Protein AF-A0AAN7YQ59-F1 (afdb_monomer)

Radius of gyration: 21.91 Å; Cα contacts (8 Å, |Δi|>4): 220; chains: 1; bounding box: 68×70×51 Å

Nearest PDB structures (foldseek):
  1okc-assembly1_A  TM=5.812E-01  e=3.511E-03  Bos taurus
  9g9v-assembly1_B  TM=1.800E-01  e=5.322E+00  Homo sapiens

Secondary structure (DSSP, 8-state):
----------SSSHHHHHHHHHHHIIIIIHHHHHHHHHHHSTT-SSHHHHHHHHHHHHHHHHHHHHHHHHHHHHHHHHHHHHHHHHHHHHHHHTTSSS-TTSHHHHHHHHHHHHHHHHHHHHHHHHHHHS-TTS-HHHHHHHHHHTT--S----HHHHTSHHHHHHHHHHHTTTHHHHHHHHHHHHHHHHHHHHHHHHHHHHTT-S----HHHHHHHHHHHHHHHHHHHHHHHHHHHHHHHHHHHHHHHHHHHT---PPPPPHHHHHHHHHHHH-GGGGGTTHHHHHHHHHHHHT-

Mean predicted aligned error: 11.1 Å

Organism: NCBI:txid79012

InterPro domains:
  IPR023395 Mitochondrial carrier protein domain superfamily [SSF103506] (44-288)

Foldseek 3Di:
DDDPPPPDPPPDPVVVVVVVVLVVCLPPQLLLVLLLLQLLAPCDQAPVVSVVVVVVCCVPPPPCLSRVLVVLLVVLVVVLVVVLVVVLVVCCVVVVDVDCPDPVNVVVSVVSSLVSVQLSVLLSSLSSQADPVDDSVNLVCQLQPLPDPDDDDDPVVCPDPVSVVSSCCRSCQCVVLVSVLVVVLVVVLVVLVVVLCVVLVVVVPPDDPDPVVVVVSVLVSLLVSLLVSLVVCLLSSSLSSHLSNLSNVCSVVVHRRDGDDRSVVSSVVCCVPPNPVSSCNSSVSSSVSSSVVSVD

Structure (mmCIF, N/CA/C/O backbone):
data_AF-A0AAN7YQ59-F1
#
_entry.id   AF-A0AAN7YQ59-F1
#
loop_
_atom_site.group_PDB
_atom_site.id
_atom_site.type_symbol
_atom_site.label_atom_id
_atom_site.label_alt_id
_atom_site.label_comp_id
_atom_site.label_asym_id
_atom_site.label_entity_id
_atom_site.label_seq_id
_atom_site.pdbx_PDB_ins_code
_atom_site.Cartn_x
_atom_site.Cartn_y
_atom_site.Cartn_z
_atom_site.occupancy
_atom_site.B_iso_or_equiv
_atom_site.auth_seq_id
_atom_site.auth_comp_id
_atom_site.auth_asym_id
_atom_site.auth_atom_id
_atom_site.pdbx_PDB_model_num
ATOM 1 N N . MET A 1 1 ? 45.558 -8.118 -16.505 1.00 37.59 1 MET A N 1
ATOM 2 C CA . MET A 1 1 ? 44.294 -8.471 -15.823 1.00 37.59 1 MET A CA 1
ATOM 3 C C . MET A 1 1 ? 44.323 -7.762 -14.483 1.00 37.59 1 MET A C 1
ATOM 5 O O . MET A 1 1 ? 44.739 -8.359 -13.505 1.00 37.59 1 MET A O 1
ATOM 9 N N . ASP A 1 2 ? 43.915 -6.496 -14.447 1.00 29.02 2 ASP A N 1
ATOM 10 C CA . ASP A 1 2 ? 43.874 -5.730 -13.202 1.00 29.02 2 ASP A CA 1
ATOM 11 C C . ASP A 1 2 ? 42.425 -5.383 -12.887 1.00 29.02 2 ASP A C 1
ATOM 13 O O . ASP A 1 2 ? 41.747 -4.655 -13.614 1.00 29.02 2 ASP A O 1
ATOM 17 N N . LYS A 1 3 ? 41.922 -5.992 -11.810 1.00 36.88 3 LYS A N 1
ATOM 18 C CA . LYS A 1 3 ? 40.623 -5.676 -11.222 1.00 36.88 3 LYS A CA 1
ATOM 19 C C . LYS A 1 3 ? 40.737 -4.326 -10.523 1.00 36.88 3 LYS A C 1
ATOM 21 O O . LYS A 1 3 ? 41.093 -4.259 -9.352 1.00 36.88 3 LYS A O 1
ATOM 26 N N . ILE A 1 4 ? 40.363 -3.261 -11.220 1.00 30.16 4 ILE A N 1
ATOM 27 C CA . ILE A 1 4 ? 39.987 -2.005 -10.572 1.00 30.16 4 ILE A CA 1
ATOM 28 C C . ILE A 1 4 ? 38.592 -2.230 -9.980 1.00 30.16 4 ILE A C 1
ATOM 30 O O . ILE A 1 4 ? 37.575 -2.075 -10.653 1.00 30.16 4 ILE A O 1
ATOM 34 N N . ILE A 1 5 ? 38.541 -2.670 -8.724 1.00 32.97 5 ILE A N 1
ATOM 35 C CA . ILE A 1 5 ? 37.348 -2.521 -7.890 1.00 32.97 5 ILE A CA 1
ATOM 36 C C . ILE A 1 5 ? 37.389 -1.065 -7.420 1.00 32.97 5 ILE A C 1
ATOM 38 O O . ILE A 1 5 ? 38.276 -0.730 -6.638 1.00 32.97 5 ILE A O 1
ATOM 42 N N . PRO A 1 6 ? 36.503 -0.166 -7.884 1.00 34.53 6 PRO A N 1
ATOM 43 C CA . PRO A 1 6 ? 36.488 1.182 -7.350 1.00 34.53 6 PRO A CA 1
ATOM 44 C C . PRO A 1 6 ? 35.995 1.114 -5.901 1.00 34.53 6 PRO A C 1
ATOM 46 O O . PRO A 1 6 ? 34.823 0.830 -5.640 1.00 34.53 6 PRO A O 1
ATOM 49 N N . SER A 1 7 ? 36.901 1.365 -4.957 1.00 38.72 7 SER A N 1
ATOM 50 C CA . SER A 1 7 ? 36.579 1.666 -3.566 1.00 38.72 7 SER A CA 1
ATOM 51 C C . SER A 1 7 ? 35.832 2.999 -3.527 1.00 38.72 7 SER A C 1
ATOM 53 O O . SER A 1 7 ? 36.428 4.073 -3.505 1.00 38.72 7 SER A O 1
ATOM 55 N N . PHE A 1 8 ? 34.503 2.937 -3.597 1.00 35.84 8 PHE A N 1
ATOM 56 C CA . PHE A 1 8 ? 33.648 4.103 -3.416 1.00 35.84 8 PHE A CA 1
ATOM 57 C C . PHE A 1 8 ? 33.478 4.388 -1.920 1.00 35.84 8 PHE A C 1
ATOM 59 O O . PHE A 1 8 ? 32.705 3.717 -1.231 1.00 35.84 8 PHE A O 1
ATOM 66 N N . ASP A 1 9 ? 34.157 5.428 -1.439 1.00 35.25 9 ASP A N 1
ATOM 67 C CA . ASP A 1 9 ? 33.932 6.045 -0.132 1.00 35.25 9 ASP A CA 1
ATOM 68 C C . ASP A 1 9 ? 32.538 6.694 -0.068 1.00 35.25 9 ASP A C 1
ATOM 70 O O . ASP A 1 9 ? 32.339 7.885 -0.297 1.00 35.25 9 ASP A O 1
ATOM 74 N N . PHE A 1 10 ? 31.526 5.884 0.243 1.00 34.75 10 PHE A N 1
ATOM 75 C CA . PHE A 1 10 ? 30.154 6.328 0.530 1.00 34.75 10 PHE A CA 1
ATOM 76 C C . PHE A 1 10 ? 29.865 6.444 2.041 1.00 34.75 10 PHE A C 1
ATOM 78 O O . PHE A 1 10 ? 28.765 6.836 2.439 1.00 34.75 10 PHE A O 1
ATOM 85 N N . TYR A 1 11 ? 30.822 6.071 2.897 1.00 35.62 11 TYR A N 1
ATOM 86 C CA . TYR A 1 11 ? 30.499 5.482 4.199 1.00 35.62 11 TYR A CA 1
ATOM 87 C C . TYR A 1 11 ? 30.421 6.433 5.405 1.00 35.62 11 TYR A C 1
ATOM 89 O O . TYR A 1 11 ? 29.757 6.077 6.380 1.00 35.62 11 TYR A O 1
ATOM 97 N N . SER A 1 12 ? 31.029 7.626 5.389 1.00 36.22 12 SER A N 1
ATOM 98 C CA . SER A 1 12 ? 31.184 8.410 6.633 1.00 36.22 12 SER A CA 1
ATOM 99 C C . SER A 1 12 ? 30.195 9.576 6.802 1.00 36.22 12 SER A C 1
ATOM 101 O O . SER A 1 12 ? 29.610 9.723 7.873 1.00 36.22 12 SER A O 1
ATOM 103 N N . LEU A 1 13 ? 29.910 10.365 5.757 1.00 31.03 13 LEU A N 1
ATOM 104 C CA . LEU A 1 13 ? 29.107 11.600 5.884 1.00 31.03 13 LEU A CA 1
ATOM 105 C C . LEU A 1 13 ? 27.602 11.442 5.585 1.00 31.03 13 LEU A C 1
ATOM 107 O O . LEU A 1 13 ? 26.782 12.171 6.143 1.00 31.03 13 LEU A O 1
ATOM 111 N N . LYS A 1 14 ? 27.191 10.448 4.783 1.00 43.94 14 LYS A N 1
ATOM 112 C CA . LYS A 1 14 ? 25.760 10.151 4.541 1.00 43.94 14 LYS A CA 1
ATOM 113 C C . LYS A 1 14 ? 25.107 9.350 5.669 1.00 43.94 14 LYS A C 1
ATOM 115 O O . LYS A 1 14 ? 23.893 9.431 5.840 1.00 43.94 14 LYS A O 1
ATOM 120 N N . LYS A 1 15 ? 25.898 8.634 6.473 1.00 46.62 15 LYS A N 1
ATOM 121 C CA . LYS A 1 15 ? 25.415 7.714 7.513 1.00 46.62 15 LYS A CA 1
ATOM 122 C C . LYS A 1 15 ? 24.652 8.437 8.630 1.00 46.62 15 LYS A C 1
ATOM 124 O O . LYS A 1 15 ? 23.592 7.970 9.018 1.00 46.62 15 LYS A O 1
ATOM 129 N N . ASN A 1 16 ? 25.102 9.616 9.073 1.00 46.62 16 ASN A N 1
ATOM 130 C CA . ASN A 1 16 ? 24.454 10.347 10.176 1.00 46.62 16 ASN A CA 1
ATOM 131 C C . ASN A 1 16 ? 23.137 11.038 9.787 1.00 46.62 16 ASN A C 1
ATOM 133 O O . ASN A 1 16 ? 22.187 11.018 10.568 1.00 46.62 16 ASN A O 1
ATOM 137 N N . LYS A 1 17 ? 23.038 11.623 8.584 1.00 51.91 17 LYS A N 1
ATOM 138 C CA . LYS A 1 17 ? 21.780 12.222 8.098 1.00 51.91 17 LYS A CA 1
ATOM 139 C C . LYS A 1 17 ? 20.768 11.143 7.708 1.00 51.91 17 LYS A C 1
ATOM 141 O O . LYS A 1 17 ? 19.591 11.281 8.025 1.00 51.91 17 LYS A O 1
ATOM 146 N N . PHE A 1 18 ? 21.242 10.052 7.099 1.00 52.56 18 PHE A N 1
ATOM 147 C CA . PHE A 1 18 ? 20.429 8.877 6.799 1.00 52.56 18 PHE A CA 1
ATOM 148 C C . PHE A 1 18 ? 19.892 8.244 8.083 1.00 52.56 18 PHE A C 1
ATOM 150 O O . PHE A 1 18 ? 18.686 8.146 8.218 1.00 52.56 18 PHE A O 1
ATOM 157 N N . MET A 1 19 ? 20.741 7.936 9.071 1.00 52.72 19 MET A N 1
ATOM 158 C CA . MET A 1 19 ? 20.302 7.338 10.340 1.00 52.72 19 MET A CA 1
ATOM 159 C C . MET A 1 19 ? 19.352 8.240 11.138 1.00 52.72 19 MET A C 1
ATOM 161 O O . MET A 1 19 ? 18.419 7.726 11.747 1.00 52.72 19 MET A O 1
ATOM 165 N N . LYS A 1 20 ? 19.529 9.571 11.106 1.00 53.19 20 LYS A N 1
ATOM 166 C CA . LYS A 1 20 ? 18.595 10.521 11.742 1.00 53.19 20 LYS A CA 1
ATOM 167 C C . LYS A 1 20 ? 17.252 10.637 11.007 1.00 53.19 20 LYS A C 1
ATOM 169 O O . LYS A 1 20 ? 16.219 10.731 11.660 1.00 53.19 20 LYS A O 1
ATOM 174 N N . MET A 1 21 ? 17.234 10.616 9.670 1.00 54.00 21 MET A N 1
ATOM 175 C CA . MET A 1 21 ? 15.974 10.564 8.909 1.00 54.00 21 MET A CA 1
ATOM 176 C C . MET A 1 21 ? 15.276 9.208 9.049 1.00 54.00 21 MET A C 1
ATOM 178 O O . MET A 1 21 ? 14.053 9.160 9.161 1.00 54.00 21 MET A O 1
ATOM 182 N N . PHE A 1 22 ? 16.055 8.130 9.091 1.00 55.50 22 PHE A N 1
ATOM 183 C CA . PHE A 1 22 ? 15.600 6.758 9.289 1.00 55.50 22 PHE A CA 1
ATOM 184 C C . PHE A 1 22 ? 14.953 6.599 10.668 1.00 55.50 22 PHE A C 1
ATOM 186 O O . PHE A 1 22 ? 13.828 6.120 10.763 1.00 55.50 22 PHE A O 1
ATOM 193 N N . SER A 1 23 ? 15.589 7.095 11.735 1.00 58.50 23 SER A N 1
ATOM 194 C CA . SER A 1 23 ? 15.000 7.067 13.076 1.00 58.50 23 SER A CA 1
ATOM 195 C C . SER A 1 23 ? 13.739 7.933 13.166 1.00 58.50 23 SER A C 1
ATOM 197 O O . SER A 1 23 ? 12.704 7.452 13.618 1.00 58.50 23 SER A O 1
ATOM 199 N N . TYR A 1 24 ? 13.755 9.170 12.662 1.00 60.78 24 TYR A N 1
ATOM 200 C CA . TYR A 1 24 ? 12.586 10.056 12.732 1.00 60.78 24 TYR A CA 1
ATOM 201 C C . TYR A 1 24 ? 11.361 9.493 11.981 1.00 60.78 24 TYR A C 1
ATOM 203 O O . TYR A 1 24 ? 10.250 9.493 12.514 1.00 60.78 24 TYR A O 1
ATOM 211 N N . ARG A 1 25 ? 11.552 8.945 10.772 1.00 63.31 25 ARG A N 1
ATOM 212 C CA . ARG A 1 25 ? 10.473 8.333 9.971 1.00 63.31 25 ARG A CA 1
ATOM 213 C C . ARG A 1 25 ? 9.918 7.051 10.600 1.00 63.31 25 ARG A C 1
ATOM 215 O O . ARG A 1 25 ? 8.700 6.858 10.614 1.00 63.31 25 ARG A O 1
ATOM 222 N N . ILE A 1 26 ? 10.781 6.215 11.178 1.00 62.22 26 ILE A N 1
ATOM 223 C CA . ILE A 1 26 ? 10.384 4.953 11.826 1.00 62.22 26 ILE A CA 1
ATOM 224 C C . ILE A 1 26 ? 9.682 5.175 13.169 1.00 62.22 26 ILE A C 1
ATOM 226 O O . ILE A 1 26 ? 8.795 4.395 13.520 1.00 62.22 26 ILE A O 1
ATOM 230 N N . TYR A 1 27 ? 10.040 6.216 13.921 1.00 63.03 27 TYR A N 1
ATOM 231 C CA . TYR A 1 27 ? 9.447 6.438 15.242 1.00 63.03 27 TYR A CA 1
ATOM 232 C C . TYR A 1 27 ? 8.178 7.292 15.209 1.00 63.03 27 TYR A C 1
ATOM 234 O O . TYR A 1 27 ? 7.276 7.029 15.999 1.00 63.03 27 TYR A O 1
ATOM 242 N N . LEU A 1 28 ? 8.058 8.265 14.294 1.00 68.38 28 LEU A N 1
ATOM 243 C CA . LEU A 1 28 ? 6.889 9.155 14.264 1.00 68.38 28 LEU A CA 1
ATOM 244 C C . LEU A 1 28 ? 5.828 8.769 13.235 1.00 68.38 28 LEU A C 1
ATOM 246 O O . LEU A 1 28 ? 4.654 8.807 13.567 1.00 68.38 28 LEU A O 1
ATOM 250 N N . LEU A 1 29 ? 6.194 8.392 12.007 1.00 74.50 29 LEU A N 1
ATOM 251 C CA . LEU A 1 29 ? 5.224 8.188 10.910 1.00 74.50 29 LEU A CA 1
ATOM 252 C C . LEU A 1 29 ? 4.752 6.747 10.770 1.00 74.50 29 LEU A C 1
ATOM 254 O O . LEU A 1 29 ? 3.589 6.468 10.486 1.00 74.50 29 LEU A O 1
ATOM 258 N N . SER A 1 30 ? 5.686 5.832 10.964 1.00 74.44 30 SER A N 1
ATOM 259 C CA . SER A 1 30 ? 5.500 4.386 10.901 1.00 74.44 30 SER A CA 1
ATOM 260 C C . SER A 1 30 ? 4.316 3.872 11.740 1.00 74.44 30 SER A C 1
ATOM 262 O O . SER A 1 30 ? 3.500 3.127 11.193 1.00 74.44 30 SER A O 1
ATOM 264 N N . PRO A 1 31 ? 4.131 4.332 12.993 1.00 76.88 31 PRO A N 1
ATOM 265 C CA . PRO A 1 31 ? 2.904 4.127 13.752 1.00 76.88 31 PRO A CA 1
ATOM 266 C C . PRO A 1 31 ? 1.610 4.414 12.994 1.00 76.88 31 PRO A C 1
ATOM 268 O O . PRO A 1 31 ? 0.739 3.556 12.866 1.00 76.88 31 PRO A O 1
ATOM 271 N N . PHE A 1 32 ? 1.488 5.629 12.463 1.00 81.12 32 PHE A N 1
ATOM 272 C CA . PHE A 1 32 ? 0.271 6.094 11.807 1.00 81.12 32 PHE A CA 1
ATOM 273 C C . PHE A 1 32 ? 0.040 5.390 10.478 1.00 81.12 32 PHE A C 1
ATOM 275 O O . PHE A 1 32 ? -1.104 5.109 10.129 1.00 81.12 32 PHE A O 1
ATOM 282 N N . ARG A 1 33 ? 1.114 5.016 9.775 1.00 85.06 33 ARG A N 1
ATOM 283 C CA . ARG A 1 33 ? 1.014 4.170 8.588 1.00 85.06 33 ARG A CA 1
ATOM 284 C C . ARG A 1 33 ? 0.397 2.816 8.918 1.00 85.06 33 ARG A C 1
ATOM 286 O O . ARG A 1 33 ? -0.512 2.374 8.220 1.00 85.06 33 ARG A O 1
ATOM 293 N N . ASN A 1 34 ? 0.879 2.165 9.973 1.00 85.88 34 ASN A N 1
ATOM 294 C CA . ASN A 1 34 ? 0.402 0.841 10.358 1.00 85.88 34 ASN A CA 1
ATOM 295 C C . ASN A 1 34 ? -1.045 0.903 10.847 1.00 85.88 34 ASN A C 1
ATOM 297 O O . ASN A 1 34 ? -1.855 0.075 10.441 1.00 85.88 34 ASN A O 1
ATOM 301 N N . ILE A 1 35 ? -1.401 1.942 11.609 1.00 86.81 35 ILE A N 1
ATOM 302 C CA . ILE A 1 35 ? -2.791 2.224 11.991 1.00 86.81 35 ILE A CA 1
ATOM 303 C C . ILE A 1 35 ? -3.664 2.437 10.753 1.00 86.81 35 ILE A C 1
ATOM 305 O O . ILE A 1 35 ? -4.756 1.875 10.682 1.00 86.81 35 ILE A O 1
ATOM 309 N N . SER A 1 36 ? -3.193 3.204 9.766 1.00 87.50 36 SER A N 1
ATOM 310 C CA . SER A 1 36 ? -3.940 3.405 8.526 1.00 87.50 36 SER A CA 1
ATOM 311 C C . SER A 1 36 ? -4.165 2.079 7.799 1.00 87.50 36 SER A C 1
ATOM 313 O O . SER A 1 36 ? -5.312 1.723 7.527 1.00 87.50 36 SER A O 1
ATOM 315 N N . ILE A 1 37 ? -3.114 1.291 7.563 1.00 87.38 37 ILE A N 1
ATOM 316 C CA . ILE A 1 37 ? -3.226 -0.020 6.907 1.00 87.38 37 ILE A CA 1
ATOM 317 C C . ILE A 1 37 ? -4.218 -0.922 7.655 1.00 87.38 37 ILE A C 1
ATOM 319 O O . ILE A 1 37 ? -5.123 -1.489 7.042 1.00 87.38 37 ILE A O 1
ATOM 323 N N . TYR A 1 38 ? -4.091 -1.007 8.980 1.00 87.50 38 TYR A N 1
ATOM 324 C CA . TYR A 1 38 ? -4.956 -1.838 9.811 1.00 87.50 38 TYR A CA 1
ATOM 325 C C . TYR A 1 38 ? -6.419 -1.375 9.757 1.00 87.50 38 TYR A C 1
ATOM 327 O O . TYR A 1 38 ? -7.320 -2.201 9.648 1.00 87.50 38 TYR A O 1
ATOM 335 N N . SER A 1 39 ? -6.669 -0.061 9.740 1.00 89.44 39 SER A N 1
ATOM 336 C CA . SER A 1 39 ? -8.023 0.511 9.704 1.00 89.44 39 SER A CA 1
ATOM 337 C C . SER A 1 39 ? -8.810 0.202 8.428 1.00 89.44 39 SER A C 1
ATOM 339 O O . SER A 1 39 ? -10.039 0.149 8.461 1.00 89.44 39 SER A O 1
ATOM 341 N N . HIS A 1 40 ? -8.126 -0.044 7.307 1.00 90.31 40 HIS A N 1
ATOM 342 C CA . HIS A 1 40 ? -8.770 -0.447 6.054 1.00 90.31 40 HIS A CA 1
ATOM 343 C C . HIS A 1 40 ? -9.041 -1.960 5.998 1.00 90.31 40 HIS A C 1
ATOM 345 O O . HIS A 1 40 ? -9.953 -2.389 5.288 1.00 90.31 40 HIS A O 1
ATOM 351 N N . SER A 1 41 ? -8.335 -2.756 6.807 1.00 89.44 41 SER A N 1
ATOM 352 C CA . SER A 1 41 ? -8.430 -4.220 6.834 1.00 89.44 41 SER A CA 1
ATOM 353 C C . SER A 1 41 ? -9.791 -4.731 7.325 1.00 89.44 41 SER A C 1
ATOM 355 O O . SER A 1 41 ? -10.456 -4.055 8.113 1.00 89.44 41 SER A O 1
ATOM 357 N N . PRO A 1 42 ? -10.247 -5.928 6.917 1.00 87.00 42 PRO A N 1
ATOM 358 C CA . PRO A 1 42 ? -11.526 -6.488 7.332 1.00 87.00 42 PRO A CA 1
ATOM 359 C C . PRO A 1 42 ? -11.622 -6.843 8.819 1.00 87.00 42 PRO A C 1
ATOM 361 O O . PRO A 1 42 ? -12.737 -7.062 9.282 1.00 87.00 42 PRO A O 1
ATOM 364 N N . TYR A 1 43 ? -10.513 -6.829 9.565 1.00 84.69 43 TYR A N 1
ATOM 365 C CA . TYR A 1 43 ? -10.495 -7.106 11.004 1.00 84.69 43 TYR A CA 1
ATOM 366 C C . TYR A 1 43 ? -11.140 -6.011 11.858 1.00 84.69 43 TYR A C 1
ATOM 368 O O . TYR A 1 43 ? -11.521 -6.271 12.994 1.00 84.69 43 TYR A O 1
ATOM 376 N N . THR A 1 44 ? -11.296 -4.796 11.322 1.00 84.44 44 THR A N 1
ATOM 377 C CA . THR A 1 44 ? -11.976 -3.694 12.018 1.00 84.44 44 THR A CA 1
ATOM 378 C C . THR A 1 44 ? -13.190 -3.220 11.233 1.00 84.44 44 THR A C 1
ATOM 380 O O . THR A 1 44 ? -13.087 -2.948 10.032 1.00 84.44 44 THR A O 1
ATOM 383 N N . SER A 1 45 ? -14.332 -3.064 11.903 1.00 80.44 45 SER A N 1
ATOM 384 C CA . SER A 1 45 ? -15.548 -2.492 11.312 1.00 80.44 45 SER A CA 1
ATOM 385 C C . SER A 1 45 ? -15.731 -1.010 11.654 1.00 80.44 45 SER A C 1
ATOM 387 O O . SER A 1 45 ? -16.314 -0.267 10.864 1.00 80.44 45 SER A O 1
ATOM 389 N N . SER A 1 46 ? -15.186 -0.556 12.790 1.00 79.19 46 SER A N 1
ATOM 390 C CA . SER A 1 46 ? -15.326 0.819 13.281 1.00 79.19 46 SER A CA 1
ATOM 391 C C . SER A 1 46 ? -14.041 1.376 13.904 1.00 79.19 46 SER A C 1
ATOM 393 O O . SER A 1 46 ? -13.162 0.634 14.343 1.00 79.19 46 SER A O 1
ATOM 395 N N . PHE A 1 47 ? -13.959 2.706 14.023 1.00 79.38 47 PHE A N 1
ATOM 396 C CA . PHE A 1 47 ? -12.847 3.383 14.705 1.00 79.38 47 PHE A CA 1
ATOM 397 C C . PHE A 1 47 ? -12.712 2.960 16.179 1.00 79.38 47 PHE A C 1
ATOM 399 O O . PHE A 1 47 ? -11.609 2.822 16.699 1.00 79.38 47 PHE A O 1
ATOM 406 N N . LYS A 1 48 ? -13.832 2.678 16.858 1.00 83.00 48 LYS A N 1
ATOM 407 C CA . LYS A 1 48 ? -13.824 2.209 18.252 1.00 83.00 48 LYS A CA 1
ATOM 408 C C . LYS A 1 48 ? -13.175 0.828 18.385 1.00 83.00 48 LYS A C 1
ATOM 410 O O . LYS A 1 48 ? -12.441 0.590 19.342 1.00 83.00 48 LYS A O 1
ATOM 415 N N . GLU A 1 49 ? -13.438 -0.074 17.443 1.00 83.00 49 GLU A N 1
ATOM 416 C CA . GLU A 1 49 ? -12.780 -1.385 17.383 1.00 83.00 49 GLU A CA 1
ATOM 417 C C . GLU A 1 49 ? -11.299 -1.256 17.053 1.00 83.00 49 GLU A C 1
ATOM 419 O O . GLU A 1 49 ? -10.483 -1.872 17.730 1.00 83.00 49 GLU A O 1
ATOM 424 N N . LEU A 1 50 ? -10.948 -0.385 16.103 1.00 85.25 50 LEU A N 1
ATOM 425 C CA . LEU A 1 50 ? -9.559 -0.068 15.779 1.00 85.25 50 LEU A CA 1
ATOM 426 C C . LEU A 1 50 ? -8.779 0.365 17.030 1.00 85.25 50 LEU A C 1
ATOM 428 O O . LEU A 1 50 ? -7.727 -0.198 17.319 1.00 85.25 50 LEU A O 1
ATOM 432 N N . CYS A 1 51 ? -9.303 1.312 17.815 1.00 84.56 51 CYS A N 1
ATOM 433 C CA . CYS A 1 51 ? -8.654 1.749 19.054 1.00 84.56 51 CYS A CA 1
ATOM 434 C C . CYS A 1 51 ? -8.485 0.605 20.065 1.00 84.56 51 CYS A C 1
ATOM 436 O O . CYS A 1 51 ? -7.443 0.506 20.716 1.00 84.56 51 CYS A O 1
ATOM 438 N N . LYS A 1 52 ? -9.487 -0.278 20.195 1.00 84.31 52 LYS A N 1
ATOM 439 C CA . LYS A 1 52 ? -9.401 -1.452 21.074 1.00 84.31 52 LYS A CA 1
ATOM 440 C C . LYS A 1 52 ? -8.313 -2.417 20.606 1.00 84.31 52 LYS A C 1
ATOM 442 O O . LYS A 1 52 ? -7.504 -2.826 21.434 1.00 84.31 52 LYS A O 1
ATOM 447 N N . GLU A 1 53 ? -8.257 -2.743 19.320 1.00 79.94 53 GLU A N 1
ATOM 448 C CA . GLU A 1 53 ? -7.237 -3.641 18.765 1.00 79.94 53 GLU A CA 1
ATOM 449 C C . GLU A 1 53 ? -5.828 -3.053 18.893 1.00 79.94 53 GLU A C 1
ATOM 451 O O . GLU A 1 53 ? -4.937 -3.719 19.416 1.00 79.94 53 GLU A O 1
ATOM 456 N N . ILE A 1 54 ? -5.633 -1.770 18.573 1.00 81.12 54 ILE A N 1
ATOM 457 C CA . ILE A 1 54 ? -4.341 -1.089 18.778 1.00 81.12 54 ILE A CA 1
ATOM 458 C C . ILE A 1 54 ? -3.925 -1.140 20.250 1.00 81.12 54 ILE A C 1
ATOM 460 O O . ILE A 1 54 ? -2.769 -1.425 20.560 1.00 81.12 54 ILE A O 1
ATOM 464 N N . SER A 1 55 ? -4.862 -0.917 21.178 1.00 81.19 55 SER A N 1
ATOM 465 C CA . SER A 1 55 ? -4.563 -1.000 22.610 1.00 81.19 55 SER A CA 1
ATOM 466 C C . SER A 1 55 ? -4.153 -2.412 23.041 1.00 81.19 55 SER A C 1
ATOM 468 O O . SER A 1 55 ? -3.288 -2.558 23.902 1.00 81.19 55 SER A O 1
ATOM 470 N N . LYS A 1 56 ? -4.731 -3.459 22.431 1.00 79.50 56 LYS A N 1
ATOM 471 C CA . LYS A 1 56 ? -4.344 -4.852 22.685 1.00 79.50 56 LYS A CA 1
ATOM 472 C C . LYS A 1 56 ? -2.944 -5.136 22.151 1.00 79.50 56 LYS A C 1
ATOM 474 O O . LYS A 1 56 ? -2.156 -5.718 22.888 1.00 79.50 56 LYS A O 1
ATOM 479 N N . ILE A 1 57 ? -2.635 -4.692 20.931 1.00 75.00 57 ILE A N 1
ATOM 480 C CA . ILE A 1 57 ? -1.305 -4.819 20.313 1.00 75.00 57 ILE A CA 1
ATOM 481 C C . ILE A 1 57 ? -0.258 -4.141 21.201 1.00 75.00 57 ILE A C 1
ATOM 483 O O . ILE A 1 57 ? 0.730 -4.758 21.583 1.00 75.00 57 ILE A O 1
ATOM 487 N N . TYR A 1 58 ? -0.517 -2.907 21.642 1.00 72.81 58 TYR A N 1
ATOM 488 C CA . TYR A 1 58 ? 0.412 -2.180 22.509 1.00 72.81 58 TYR A CA 1
ATOM 489 C C . TYR A 1 58 ? 0.618 -2.871 23.867 1.00 72.81 58 TYR A C 1
ATOM 491 O O . TYR A 1 58 ? 1.737 -2.926 24.372 1.00 72.81 58 TYR A O 1
ATOM 499 N N . LYS A 1 59 ? -0.449 -3.437 24.451 1.00 76.50 59 LYS A N 1
ATOM 500 C CA . LYS A 1 59 ? -0.385 -4.153 25.736 1.00 76.50 59 LYS A CA 1
ATOM 501 C C . LYS A 1 59 ? 0.284 -5.528 25.643 1.00 76.50 59 LYS A C 1
ATOM 503 O O . LYS A 1 59 ? 0.895 -5.945 26.620 1.00 76.50 59 LYS A O 1
ATOM 508 N N . LYS A 1 60 ? 0.139 -6.247 24.524 1.00 72.75 60 LYS A N 1
ATOM 509 C CA . LYS A 1 60 ? 0.615 -7.636 24.375 1.00 72.75 60 LYS A CA 1
ATOM 510 C C . LYS A 1 60 ? 1.943 -7.772 23.628 1.00 72.75 60 LYS A C 1
ATOM 512 O O . LYS A 1 60 ? 2.693 -8.689 23.938 1.00 72.75 60 LYS A O 1
ATOM 517 N N . GLY A 1 61 ? 2.237 -6.906 22.658 1.00 62.72 61 GLY A N 1
ATOM 518 C CA . GLY A 1 61 ? 3.285 -7.161 21.665 1.00 62.72 61 GLY A CA 1
ATOM 519 C C . GLY A 1 61 ? 4.508 -6.266 21.677 1.00 62.72 61 GLY A C 1
ATOM 520 O O . GLY A 1 61 ? 5.368 -6.414 20.809 1.00 62.72 61 GLY A O 1
ATOM 521 N N . SER A 1 62 ? 4.640 -5.369 22.654 1.00 67.56 62 SER A N 1
ATOM 522 C CA . SER A 1 62 ? 5.708 -4.361 22.708 1.00 67.56 62 SER A CA 1
ATOM 523 C C . SER A 1 62 ? 5.730 -3.413 21.492 1.00 67.56 62 SER A C 1
ATOM 525 O O . SER A 1 62 ? 5.075 -3.617 20.470 1.00 67.56 62 SER A O 1
ATOM 527 N N . LEU A 1 63 ? 6.525 -2.345 21.583 1.00 71.12 63 LEU A N 1
ATOM 528 C CA . LEU A 1 63 ? 6.689 -1.351 20.512 1.00 71.12 63 LEU A CA 1
ATOM 529 C C . LEU A 1 63 ? 7.247 -1.967 19.207 1.00 71.12 63 LEU A C 1
ATOM 531 O O . LEU A 1 63 ? 7.095 -1.404 18.120 1.00 71.12 63 LEU A O 1
ATOM 535 N N . TYR A 1 64 ? 7.865 -3.148 19.308 1.00 72.12 64 TYR A N 1
ATOM 536 C CA . TYR A 1 64 ? 8.380 -3.915 18.180 1.00 72.12 64 TYR A CA 1
ATOM 537 C C . TYR A 1 64 ? 7.271 -4.488 17.279 1.00 72.12 64 TYR A C 1
ATOM 539 O O . TYR A 1 64 ? 7.367 -4.342 16.060 1.00 72.12 64 TYR A O 1
ATOM 547 N N . GLU A 1 65 ? 6.195 -5.075 17.832 1.00 69.00 65 GLU A N 1
ATOM 548 C CA . GLU A 1 65 ? 5.091 -5.637 17.020 1.00 69.00 65 GLU A CA 1
ATOM 549 C C . GLU A 1 65 ? 4.499 -4.575 16.101 1.00 69.00 65 GLU A C 1
ATOM 551 O O . GLU A 1 65 ? 4.271 -4.789 14.911 1.00 69.00 65 GLU A O 1
ATOM 556 N N . PHE A 1 66 ? 4.336 -3.387 16.662 1.00 71.81 66 PHE A N 1
ATOM 557 C CA . PHE A 1 66 ? 3.740 -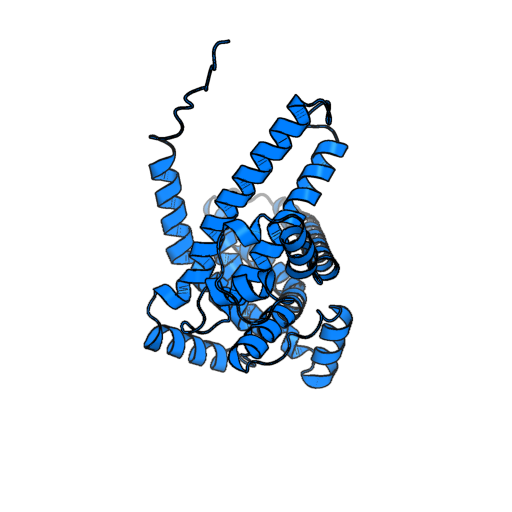2.268 15.976 1.00 71.81 66 PHE A CA 1
ATOM 558 C C . PHE A 1 66 ? 4.686 -1.584 14.980 1.00 71.81 66 PHE A C 1
ATOM 560 O O . PHE A 1 66 ? 4.212 -0.905 14.077 1.00 71.81 66 PHE A O 1
ATOM 567 N N . SER A 1 67 ? 6.006 -1.771 15.084 1.00 76.19 67 SER A N 1
ATOM 568 C CA . SER A 1 67 ? 6.995 -1.149 14.188 1.00 76.19 67 SER A CA 1
ATOM 569 C C . SER A 1 67 ? 7.563 -2.096 13.128 1.00 76.19 67 SER A C 1
ATOM 571 O O . SER A 1 67 ? 8.144 -1.623 12.149 1.00 76.19 67 SER A O 1
ATOM 573 N N . ARG A 1 68 ? 7.360 -3.418 13.239 1.00 77.25 68 ARG A N 1
ATOM 574 C CA . ARG A 1 68 ? 7.974 -4.412 12.336 1.00 77.25 68 ARG A CA 1
ATOM 575 C C . ARG A 1 68 ? 7.688 -4.175 10.848 1.00 77.25 68 ARG A C 1
ATOM 577 O O . ARG A 1 68 ? 8.602 -4.275 10.033 1.00 77.25 68 ARG A O 1
ATOM 584 N N . GLY A 1 69 ? 6.450 -3.815 10.486 1.00 76.25 69 GLY A N 1
ATOM 585 C CA . GLY A 1 69 ? 6.072 -3.551 9.090 1.00 76.25 69 GLY A CA 1
ATOM 586 C C . GLY A 1 69 ? 6.808 -2.339 8.516 1.00 76.25 69 GLY A C 1
ATOM 587 O O . GLY A 1 69 ? 7.187 -2.318 7.347 1.00 76.25 69 GLY A O 1
ATOM 588 N N . SER A 1 70 ? 7.100 -1.363 9.367 1.00 76.88 70 SER A N 1
ATOM 589 C CA . SER A 1 70 ? 7.799 -0.141 8.988 1.00 76.88 70 SER A CA 1
ATOM 590 C C . SER A 1 70 ? 9.309 -0.308 8.935 1.00 76.88 70 SER A C 1
ATOM 592 O O . SER A 1 70 ? 9.940 0.200 8.013 1.00 76.88 70 SER A O 1
ATOM 594 N N . ILE A 1 71 ? 9.886 -1.064 9.874 1.00 77.88 71 ILE A N 1
ATOM 595 C CA . ILE A 1 71 ? 11.296 -1.473 9.809 1.00 77.88 71 ILE A CA 1
ATOM 596 C C . ILE A 1 71 ? 11.535 -2.224 8.495 1.00 77.88 71 ILE A C 1
ATOM 598 O O . ILE A 1 71 ? 12.479 -1.922 7.763 1.00 77.88 71 ILE A O 1
ATOM 602 N N . PHE A 1 72 ? 10.636 -3.154 8.155 1.00 82.00 72 PHE A N 1
ATOM 603 C CA . PHE A 1 72 ? 10.689 -3.866 6.885 1.00 82.00 72 PHE A CA 1
ATOM 604 C C . PHE A 1 72 ? 10.527 -2.923 5.687 1.00 82.00 72 PHE A C 1
ATOM 606 O O . PHE A 1 72 ? 11.269 -3.054 4.716 1.00 82.00 72 PHE A O 1
ATOM 613 N N . PHE A 1 73 ? 9.608 -1.952 5.732 1.00 82.44 73 PHE A N 1
ATOM 614 C CA . PHE A 1 73 ? 9.435 -0.980 4.647 1.00 82.44 73 PHE A CA 1
ATOM 615 C C . PHE A 1 73 ? 10.703 -0.177 4.353 1.00 82.44 73 PHE A C 1
ATOM 617 O O . PHE A 1 73 ? 11.072 -0.024 3.191 1.00 82.44 73 PHE A O 1
ATOM 624 N N . GLU A 1 74 ? 11.368 0.342 5.378 1.00 79.62 74 GLU A N 1
ATOM 625 C CA . GLU A 1 74 ? 12.558 1.168 5.179 1.00 79.62 74 GLU A CA 1
ATOM 626 C C . GLU A 1 74 ? 13.727 0.329 4.645 1.00 79.62 74 GLU A C 1
ATOM 628 O O . GLU A 1 74 ? 14.384 0.706 3.672 1.00 79.62 74 GLU A O 1
ATOM 633 N N . PHE A 1 75 ? 13.931 -0.869 5.203 1.00 80.75 75 PHE A N 1
ATOM 634 C CA . PHE A 1 75 ? 14.947 -1.803 4.716 1.00 80.75 75 PHE A CA 1
ATOM 635 C C . PHE A 1 75 ? 14.684 -2.250 3.269 1.00 80.75 75 PHE A C 1
ATOM 637 O O . PHE A 1 75 ? 15.586 -2.244 2.432 1.00 80.75 75 PHE A O 1
ATOM 644 N N . SER A 1 76 ? 13.436 -2.596 2.946 1.00 81.81 76 SER A N 1
ATOM 645 C CA . SER A 1 76 ? 13.047 -3.008 1.592 1.00 81.81 76 SER A CA 1
ATOM 646 C C . SER A 1 76 ? 13.132 -1.866 0.581 1.00 81.81 76 SER A C 1
ATOM 648 O O . SER A 1 76 ? 13.529 -2.110 -0.553 1.00 81.81 76 SER A O 1
ATOM 650 N N . THR A 1 77 ? 12.838 -0.625 0.979 1.00 82.69 77 THR A N 1
ATOM 651 C CA . THR A 1 77 ? 12.987 0.553 0.109 1.00 82.69 77 THR A CA 1
ATOM 652 C C . THR A 1 77 ? 14.455 0.808 -0.228 1.00 82.69 77 THR A C 1
ATOM 654 O O . THR A 1 77 ? 14.781 1.063 -1.384 1.00 82.69 77 THR A O 1
ATOM 657 N N . PHE A 1 78 ? 15.361 0.646 0.742 1.00 81.62 78 PHE A N 1
ATOM 658 C CA . PHE A 1 78 ? 16.799 0.725 0.483 1.00 81.62 78 PHE A CA 1
ATOM 659 C C . PHE A 1 78 ? 17.266 -0.333 -0.533 1.00 81.62 78 PHE A C 1
ATOM 661 O O . PHE A 1 78 ? 17.991 -0.010 -1.475 1.00 81.62 78 PHE A O 1
ATOM 668 N N . ILE A 1 79 ? 16.829 -1.587 -0.370 1.00 82.25 79 ILE A N 1
ATOM 669 C CA . ILE A 1 79 ? 17.161 -2.676 -1.303 1.00 82.25 79 ILE A CA 1
ATOM 670 C C . ILE A 1 79 ? 16.582 -2.407 -2.695 1.00 82.25 79 ILE A C 1
ATOM 672 O O . ILE A 1 79 ? 17.288 -2.565 -3.690 1.00 82.25 79 ILE A O 1
ATOM 676 N N . GLU A 1 80 ? 15.319 -1.988 -2.773 1.00 84.81 80 GLU A N 1
ATOM 677 C CA . GLU A 1 80 ? 14.651 -1.637 -4.027 1.00 84.81 80 GLU A CA 1
ATOM 678 C C . GLU A 1 80 ? 15.427 -0.560 -4.786 1.00 84.81 80 GLU A C 1
ATOM 680 O O . GLU A 1 80 ? 15.748 -0.749 -5.959 1.00 84.81 80 GLU A O 1
ATOM 685 N N . ASP A 1 81 ? 15.761 0.553 -4.127 1.00 82.19 81 ASP A N 1
ATOM 686 C CA . ASP A 1 81 ? 16.479 1.660 -4.757 1.00 82.19 81 ASP A CA 1
ATOM 687 C C . ASP A 1 81 ? 17.874 1.232 -5.228 1.00 82.19 81 ASP A C 1
ATOM 689 O O . ASP A 1 81 ? 18.327 1.653 -6.300 1.00 82.19 81 ASP A O 1
ATOM 693 N N . TYR A 1 82 ? 18.543 0.360 -4.470 1.00 84.56 82 TYR A N 1
ATOM 694 C CA . TYR A 1 82 ? 19.835 -0.206 -4.844 1.00 84.56 82 TYR A CA 1
ATOM 695 C C . TYR A 1 82 ? 19.731 -1.083 -6.100 1.00 84.56 82 TYR A C 1
ATOM 697 O O . TYR A 1 82 ? 20.445 -0.838 -7.077 1.00 84.56 82 TYR A O 1
ATOM 705 N N . ILE A 1 83 ? 18.800 -2.045 -6.120 1.00 86.25 83 ILE A N 1
ATOM 706 C CA . ILE A 1 83 ? 18.545 -2.914 -7.281 1.00 86.25 83 ILE A CA 1
ATOM 707 C C . ILE A 1 83 ? 18.161 -2.068 -8.497 1.00 86.25 83 ILE A C 1
ATOM 709 O O . ILE A 1 83 ? 18.742 -2.234 -9.572 1.00 86.25 83 ILE A O 1
ATOM 713 N N . ARG A 1 84 ? 17.239 -1.112 -8.327 1.00 87.38 84 ARG A N 1
ATOM 714 C CA . ARG A 1 84 ? 16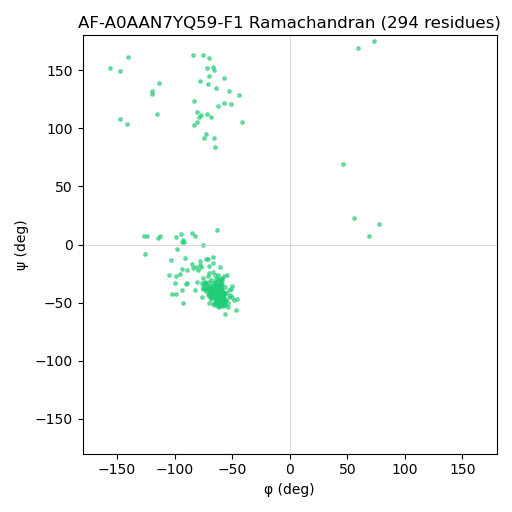.804 -0.196 -9.388 1.00 87.38 84 ARG A CA 1
ATOM 715 C C . ARG A 1 84 ? 17.975 0.570 -9.981 1.00 87.38 84 ARG A C 1
ATOM 717 O O . ARG A 1 84 ? 18.147 0.590 -11.196 1.00 87.38 84 ARG A O 1
ATOM 724 N N . THR A 1 85 ? 18.822 1.145 -9.135 1.00 87.12 85 THR A N 1
ATOM 725 C CA . THR A 1 85 ? 19.991 1.912 -9.579 1.00 87.12 85 THR A CA 1
ATOM 726 C C . THR A 1 85 ? 20.992 1.039 -10.335 1.00 87.12 85 THR A C 1
ATOM 728 O O . THR A 1 85 ? 21.508 1.462 -11.371 1.00 87.12 85 THR A O 1
ATOM 731 N N . ILE A 1 86 ? 21.250 -0.185 -9.862 1.00 88.50 86 ILE A N 1
ATOM 732 C CA . ILE A 1 86 ? 22.141 -1.137 -10.539 1.00 88.50 86 ILE A CA 1
ATOM 733 C C . ILE A 1 86 ? 21.607 -1.486 -11.924 1.00 88.50 86 ILE A C 1
ATOM 735 O O . ILE A 1 86 ? 22.332 -1.321 -12.905 1.00 88.50 86 ILE A O 1
ATOM 739 N N . VAL A 1 87 ? 20.352 -1.931 -12.015 1.00 88.00 87 VAL A N 1
ATOM 740 C CA . VAL A 1 87 ? 19.743 -2.375 -13.278 1.00 88.00 87 VAL A CA 1
ATOM 741 C C . VAL A 1 87 ? 19.707 -1.233 -14.292 1.00 88.00 87 VAL A C 1
ATOM 743 O O . VAL A 1 87 ? 20.128 -1.410 -15.435 1.00 88.00 87 VAL A O 1
ATOM 746 N N . LEU A 1 88 ? 19.302 -0.031 -13.871 1.00 87.88 88 LEU A N 1
ATOM 747 C CA . LEU A 1 88 ? 19.281 1.140 -14.748 1.00 87.88 88 LEU A CA 1
ATOM 748 C C . LEU A 1 88 ? 20.686 1.521 -15.231 1.00 87.88 88 LEU A C 1
ATOM 750 O O . LEU A 1 88 ? 20.873 1.785 -16.417 1.00 87.88 88 LEU A O 1
ATOM 754 N N . ASN A 1 89 ? 21.697 1.503 -14.359 1.00 86.94 89 ASN A N 1
ATOM 755 C CA . ASN A 1 89 ? 23.069 1.808 -14.764 1.00 86.94 89 ASN A CA 1
ATOM 756 C C . ASN A 1 89 ? 23.644 0.749 -15.717 1.00 86.94 89 ASN A C 1
ATOM 758 O O . ASN A 1 89 ? 24.319 1.110 -16.680 1.00 86.94 89 ASN A O 1
ATOM 762 N N . TYR A 1 90 ? 23.363 -0.538 -15.492 1.00 88.88 90 TYR A N 1
ATOM 763 C CA . TYR A 1 90 ? 23.767 -1.605 -16.412 1.00 88.88 90 TYR A CA 1
ATOM 764 C C . TYR A 1 90 ? 23.070 -1.492 -17.767 1.00 88.88 90 TYR A C 1
ATOM 766 O O . TYR A 1 90 ? 23.727 -1.666 -18.786 1.00 88.88 90 TYR A O 1
ATOM 774 N N . SER A 1 91 ? 21.785 -1.128 -17.802 1.00 87.62 91 SER A N 1
ATOM 775 C CA . SER A 1 91 ? 21.053 -0.955 -19.064 1.00 87.62 91 SER A CA 1
ATOM 776 C C . SER A 1 91 ? 21.662 0.126 -19.969 1.00 87.62 91 SER A C 1
ATOM 778 O O . SER A 1 91 ? 21.680 -0.019 -21.189 1.00 87.62 91 SER A O 1
ATOM 780 N N . ILE A 1 92 ? 22.233 1.179 -19.376 1.00 86.19 92 ILE A N 1
ATOM 781 C CA . ILE A 1 92 ? 22.949 2.233 -20.106 1.00 86.19 92 ILE A CA 1
ATOM 782 C C . ILE A 1 92 ? 24.328 1.738 -20.539 1.00 86.19 92 ILE A C 1
ATOM 784 O O . ILE A 1 92 ? 24.707 1.924 -21.688 1.00 86.19 92 ILE A O 1
ATOM 788 N N . LYS A 1 93 ? 25.072 1.072 -19.643 1.00 88.19 93 LYS A N 1
ATOM 789 C CA . LYS A 1 93 ? 26.402 0.516 -19.957 1.00 88.19 93 LYS A CA 1
ATOM 790 C C . LYS A 1 93 ? 26.360 -0.520 -21.082 1.00 88.19 93 LYS A C 1
ATOM 792 O O . LYS A 1 93 ? 27.298 -0.601 -21.862 1.00 88.19 93 LYS A O 1
ATOM 797 N N . LEU A 1 94 ? 25.284 -1.299 -21.158 1.00 88.19 94 LEU A N 1
ATOM 798 C CA . LEU A 1 94 ? 25.043 -2.289 -22.209 1.00 88.19 94 LEU A CA 1
ATOM 799 C C . LEU A 1 94 ? 24.447 -1.673 -23.487 1.00 88.19 94 LEU A C 1
ATOM 801 O O . LEU A 1 94 ? 24.053 -2.411 -24.383 1.00 88.19 94 LEU A O 1
ATOM 805 N N . ASN A 1 95 ? 24.355 -0.340 -23.576 1.00 84.12 95 ASN A N 1
ATOM 806 C CA . ASN A 1 95 ? 23.774 0.395 -24.701 1.00 84.12 95 ASN A CA 1
ATOM 807 C C . ASN A 1 95 ? 22.325 -0.005 -25.055 1.00 84.12 95 ASN A C 1
ATOM 809 O O . ASN A 1 95 ? 21.871 0.260 -26.167 1.00 84.12 95 ASN A O 1
ATOM 813 N N . ILE A 1 96 ? 21.566 -0.582 -24.111 1.00 85.31 96 ILE A N 1
ATOM 814 C CA . ILE A 1 96 ? 20.132 -0.881 -24.295 1.00 85.31 96 ILE A CA 1
ATOM 815 C C . ILE A 1 96 ? 19.352 0.432 -24.434 1.00 85.31 96 ILE A C 1
ATOM 817 O O . ILE A 1 96 ? 18.473 0.565 -25.284 1.00 85.31 96 ILE A O 1
ATOM 821 N N . PHE A 1 97 ? 19.710 1.434 -23.626 1.00 86.81 97 PHE A N 1
ATOM 822 C CA . PHE A 1 97 ? 19.168 2.785 -23.727 1.00 86.81 97 PHE A CA 1
ATOM 823 C C . PHE A 1 97 ? 20.284 3.791 -23.999 1.00 86.81 97 PHE A C 1
ATOM 825 O O . PHE A 1 97 ? 21.267 3.853 -23.266 1.00 86.81 97 PHE A O 1
ATOM 832 N N . LYS A 1 98 ? 20.094 4.632 -25.025 1.00 74.56 98 LYS A N 1
ATOM 833 C CA . LYS A 1 98 ? 21.078 5.647 -25.444 1.00 74.56 98 LYS A CA 1
ATOM 834 C C . LYS A 1 98 ? 21.331 6.727 -24.386 1.00 74.56 98 LYS A C 1
ATOM 836 O O . LYS A 1 98 ? 22.428 7.262 -24.307 1.00 74.56 98 LYS A O 1
ATOM 841 N N . ASN A 1 99 ? 20.309 7.099 -23.610 1.00 79.81 99 ASN A N 1
ATOM 842 C CA . ASN A 1 99 ? 20.412 8.131 -22.576 1.00 79.81 99 ASN A CA 1
ATOM 843 C C . ASN A 1 99 ? 19.336 7.941 -21.489 1.00 79.81 99 ASN A C 1
ATOM 845 O O . ASN A 1 99 ? 18.224 7.488 -21.779 1.00 79.81 99 ASN A O 1
ATOM 849 N N . LYS A 1 100 ? 19.644 8.386 -20.264 1.00 80.69 100 LYS A N 1
ATOM 850 C CA . LYS A 1 100 ? 18.738 8.464 -19.103 1.00 80.69 100 LYS A CA 1
ATOM 851 C C . LYS A 1 100 ? 17.487 9.306 -19.362 1.00 80.69 100 LYS A C 1
ATOM 853 O O . LYS A 1 100 ? 16.449 9.069 -18.759 1.00 80.69 100 LYS A O 1
ATOM 858 N N . ASN A 1 101 ? 17.568 10.269 -20.275 1.00 82.12 101 ASN A N 1
ATOM 859 C CA . ASN A 1 101 ? 16.450 11.167 -20.580 1.00 82.12 101 ASN A CA 1
ATOM 860 C C . ASN A 1 101 ? 15.559 10.659 -21.721 1.00 82.12 101 ASN A C 1
ATOM 862 O O . ASN A 1 101 ? 14.629 11.346 -22.133 1.00 82.12 101 ASN A O 1
ATOM 866 N N . SER A 1 102 ? 15.844 9.478 -22.273 1.00 84.56 102 SER A N 1
ATOM 867 C CA . SER A 1 102 ? 15.016 8.924 -23.340 1.00 84.56 102 SER A CA 1
ATOM 868 C C . SER A 1 102 ? 13.652 8.479 -22.794 1.00 84.56 102 SER A C 1
ATOM 870 O O . SER A 1 102 ? 13.571 7.849 -21.739 1.00 84.56 102 SER A O 1
ATOM 872 N N . LYS A 1 103 ? 12.573 8.767 -23.536 1.00 85.94 103 LYS A N 1
ATOM 873 C CA . LYS A 1 103 ? 11.217 8.260 -23.246 1.00 85.94 103 LYS A CA 1
ATOM 874 C C . LYS A 1 103 ? 11.182 6.754 -22.919 1.00 85.94 103 LYS A C 1
ATOM 876 O O . LYS A 1 103 ? 10.568 6.405 -21.914 1.00 85.94 103 LYS A O 1
ATOM 881 N N . PRO A 1 104 ? 11.840 5.857 -23.687 1.00 85.81 104 PRO A N 1
ATOM 882 C CA . PRO A 1 104 ? 11.834 4.429 -23.365 1.00 85.81 104 PRO A CA 1
ATOM 883 C C . PRO A 1 104 ? 12.524 4.104 -22.033 1.00 85.81 104 PRO A C 1
ATOM 885 O O . PRO A 1 104 ? 12.035 3.250 -21.300 1.00 85.81 104 PRO A O 1
ATOM 888 N N . PHE A 1 105 ? 13.597 4.814 -21.666 1.00 86.19 105 PHE A N 1
ATOM 889 C CA . PHE A 1 105 ? 14.240 4.642 -20.360 1.00 86.19 105 PHE A CA 1
ATOM 890 C C . PHE A 1 105 ? 13.333 5.099 -19.210 1.00 86.19 105 PHE A C 1
ATOM 892 O O . PHE A 1 105 ? 13.254 4.428 -18.184 1.00 86.19 105 PHE A O 1
ATOM 899 N N . GLN A 1 106 ? 12.625 6.221 -19.378 1.00 85.88 106 GLN A N 1
ATOM 900 C CA . GLN A 1 106 ? 11.674 6.720 -18.379 1.00 85.88 106 GLN A CA 1
ATOM 901 C C . GLN A 1 106 ? 10.518 5.736 -18.162 1.00 85.88 106 GLN A C 1
ATOM 903 O O . GLN A 1 106 ? 10.212 5.398 -17.021 1.00 85.88 106 GLN A O 1
ATOM 908 N N . LEU A 1 107 ? 9.934 5.225 -19.251 1.00 85.12 107 LEU A N 1
ATOM 909 C CA . LEU A 1 107 ? 8.902 4.185 -19.208 1.00 85.12 107 LEU A CA 1
ATOM 910 C C . LEU A 1 107 ? 9.411 2.925 -18.506 1.00 85.12 107 LEU A C 1
ATOM 912 O O . LEU A 1 107 ? 8.769 2.442 -17.575 1.00 85.12 107 LEU A O 1
ATOM 916 N N . PHE A 1 108 ? 10.590 2.434 -18.893 1.00 86.62 108 PHE A N 1
ATOM 917 C CA . PHE A 1 108 ? 11.207 1.276 -18.252 1.00 86.62 108 PHE A CA 1
ATOM 918 C C . PHE A 1 108 ? 11.402 1.500 -16.747 1.00 86.62 108 PHE A C 1
ATOM 920 O O . PHE A 1 108 ? 10.975 0.670 -15.953 1.00 86.62 108 PHE A O 1
ATOM 927 N N . ASN A 1 109 ? 11.963 2.640 -16.338 1.00 87.94 109 ASN A N 1
ATOM 928 C CA . ASN A 1 109 ? 12.161 2.973 -14.928 1.00 87.94 109 ASN A CA 1
ATOM 929 C C . ASN A 1 109 ? 10.842 2.989 -14.133 1.00 87.94 109 ASN A C 1
ATOM 931 O O . ASN A 1 109 ? 10.771 2.394 -13.060 1.00 87.94 109 ASN A O 1
ATOM 935 N N . GLU A 1 110 ? 9.788 3.615 -14.663 1.00 84.19 110 GLU A N 1
ATOM 936 C CA . GLU A 1 110 ? 8.476 3.655 -14.001 1.00 84.19 110 GLU A CA 1
ATOM 937 C C . GLU A 1 110 ? 7.832 2.264 -13.906 1.00 84.19 110 GLU A C 1
ATOM 939 O O . GLU A 1 110 ? 7.341 1.884 -12.842 1.00 84.19 110 GLU A O 1
ATOM 944 N N . THR A 1 111 ? 7.887 1.462 -14.975 1.00 83.62 111 THR A N 1
ATOM 945 C CA . THR A 1 111 ? 7.381 0.078 -14.935 1.00 83.62 111 THR A CA 1
ATOM 946 C C . THR A 1 111 ? 8.175 -0.801 -13.971 1.00 83.62 111 THR A C 1
ATOM 948 O O . THR A 1 111 ? 7.589 -1.550 -13.189 1.00 83.62 111 THR A O 1
ATOM 951 N N . PHE A 1 112 ? 9.503 -0.671 -13.959 1.00 85.94 112 PHE A N 1
ATOM 952 C CA . PHE A 1 112 ? 10.374 -1.451 -13.090 1.00 85.94 112 PHE A CA 1
ATOM 953 C C . PHE A 1 112 ? 10.188 -1.074 -11.620 1.00 85.94 112 PHE A C 1
ATOM 955 O O . PHE A 1 112 ? 10.168 -1.947 -10.755 1.00 85.94 112 PHE A O 1
ATOM 962 N N . LYS A 1 113 ? 9.966 0.214 -11.334 1.00 87.19 113 LYS A N 1
ATOM 963 C CA . LYS A 1 113 ? 9.599 0.686 -9.998 1.00 87.19 113 LYS A CA 1
ATOM 964 C C . LYS A 1 113 ? 8.324 0.005 -9.499 1.00 87.19 113 LYS A C 1
ATOM 966 O O . LYS A 1 113 ? 8.345 -0.579 -8.424 1.00 87.19 113 LYS A O 1
ATOM 971 N N . LEU A 1 114 ? 7.245 0.012 -10.285 1.00 83.56 114 LEU A N 1
ATOM 972 C CA . LEU A 1 114 ? 5.981 -0.635 -9.898 1.00 83.56 114 LEU A CA 1
ATOM 973 C C . LEU A 1 114 ? 6.150 -2.138 -9.658 1.00 83.56 114 LEU A C 1
ATOM 975 O O . LEU A 1 114 ? 5.591 -2.695 -8.712 1.00 83.56 114 LEU A O 1
ATOM 979 N N . TYR A 1 115 ? 6.958 -2.778 -10.500 1.00 82.62 115 TYR A N 1
ATOM 980 C CA . TYR A 1 115 ? 7.252 -4.200 -10.419 1.00 82.62 115 TYR A CA 1
ATOM 981 C C . TYR A 1 115 ? 7.993 -4.593 -9.127 1.00 82.62 115 TYR A C 1
ATOM 983 O O . TYR A 1 115 ? 7.729 -5.657 -8.562 1.00 82.62 115 TYR A O 1
ATOM 991 N N . LEU A 1 116 ? 8.896 -3.735 -8.639 1.00 84.38 116 LEU A N 1
ATOM 992 C CA . LEU A 1 116 ? 9.582 -3.925 -7.357 1.00 84.38 116 LEU A CA 1
ATOM 993 C C . LEU A 1 116 ? 8.718 -3.502 -6.157 1.00 84.38 116 LEU A C 1
ATOM 995 O O . LEU A 1 116 ? 8.803 -4.099 -5.083 1.00 84.38 116 LEU A O 1
ATOM 999 N N . GLU A 1 117 ? 7.867 -2.492 -6.332 1.00 84.06 117 GLU A N 1
ATOM 1000 C CA . GLU A 1 117 ? 7.056 -1.925 -5.256 1.00 84.06 117 GLU A CA 1
ATOM 1001 C C . GLU A 1 117 ? 5.909 -2.854 -4.826 1.00 84.06 117 GLU A C 1
ATOM 1003 O O . GLU A 1 117 ? 5.574 -2.909 -3.640 1.00 84.06 117 GLU A O 1
ATOM 1008 N N . TYR A 1 118 ? 5.329 -3.620 -5.756 1.00 83.19 118 TYR A N 1
ATOM 1009 C CA . TYR A 1 118 ? 4.228 -4.543 -5.461 1.00 83.19 118 TYR A CA 1
ATOM 1010 C C . TYR A 1 118 ? 4.544 -5.586 -4.365 1.00 83.19 118 TYR A C 1
ATOM 1012 O O . TYR A 1 118 ? 3.852 -5.579 -3.339 1.00 83.19 118 TYR A O 1
ATOM 1020 N N . PRO A 1 119 ? 5.564 -6.462 -4.504 1.00 79.88 119 PRO A N 1
ATOM 1021 C CA . PRO A 1 119 ? 5.844 -7.494 -3.500 1.00 79.88 119 PRO A CA 1
ATOM 1022 C C . PRO A 1 119 ? 6.203 -6.877 -2.145 1.00 79.88 119 PRO A C 1
ATOM 1024 O O . PRO A 1 119 ? 5.796 -7.382 -1.097 1.00 79.88 119 PRO A O 1
ATOM 1027 N N . LYS A 1 120 ? 6.888 -5.727 -2.159 1.00 85.06 120 LYS A N 1
ATOM 1028 C CA . LYS A 1 120 ? 7.154 -4.925 -0.964 1.00 85.06 120 LYS A CA 1
ATOM 1029 C C . LYS A 1 120 ? 5.849 -4.516 -0.275 1.00 85.06 120 LYS A C 1
ATOM 1031 O O . LYS A 1 120 ? 5.689 -4.764 0.919 1.00 85.06 120 LYS A O 1
ATOM 1036 N N . LYS A 1 121 ? 4.914 -3.902 -1.007 1.00 84.88 121 LYS A N 1
ATOM 1037 C CA . LYS A 1 121 ? 3.630 -3.429 -0.465 1.00 84.88 121 LYS A CA 1
ATOM 1038 C C . LYS A 1 121 ? 2.805 -4.582 0.109 1.00 84.88 121 LYS A C 1
ATOM 1040 O O . LYS A 1 121 ? 2.318 -4.460 1.229 1.00 84.88 121 LYS A O 1
ATOM 1045 N N . MET A 1 122 ? 2.724 -5.703 -0.609 1.00 83.50 122 MET A N 1
ATOM 1046 C CA . MET A 1 122 ? 2.027 -6.913 -0.160 1.00 83.50 122 MET A CA 1
ATOM 1047 C C . MET A 1 122 ? 2.593 -7.436 1.168 1.00 83.50 122 MET A C 1
ATOM 1049 O O . MET A 1 122 ? 1.843 -7.634 2.126 1.00 83.50 122 MET A O 1
ATOM 1053 N N . LEU A 1 123 ? 3.918 -7.608 1.251 1.00 84.94 123 LEU A N 1
ATOM 1054 C CA . LEU A 1 123 ? 4.586 -8.110 2.454 1.00 84.94 123 LEU A CA 1
ATOM 1055 C C . LEU A 1 123 ? 4.429 -7.163 3.642 1.00 84.94 123 LEU A C 1
ATOM 1057 O O . LEU A 1 123 ? 4.173 -7.626 4.749 1.00 84.94 123 LEU A O 1
ATOM 1061 N N . ILE A 1 124 ? 4.522 -5.848 3.429 1.00 87.38 124 ILE A N 1
ATOM 1062 C CA . ILE A 1 124 ? 4.293 -4.864 4.496 1.00 87.38 124 ILE A CA 1
ATOM 1063 C C . ILE A 1 124 ? 2.874 -4.981 5.024 1.00 87.38 124 ILE A C 1
ATOM 1065 O O . ILE A 1 124 ? 2.697 -5.053 6.233 1.00 87.38 124 ILE A O 1
ATOM 1069 N N . THR A 1 125 ? 1.868 -5.025 4.149 1.00 87.06 125 THR A N 1
ATOM 1070 C CA . THR A 1 125 ? 0.480 -5.153 4.596 1.00 87.06 125 THR A CA 1
ATOM 1071 C C . THR A 1 125 ? 0.276 -6.456 5.366 1.00 87.06 125 THR A C 1
ATOM 1073 O O . THR A 1 125 ? -0.276 -6.418 6.459 1.00 87.06 125 THR A O 1
ATOM 1076 N N . CYS A 1 126 ? 0.810 -7.584 4.890 1.00 86.69 126 CYS A N 1
ATOM 1077 C CA . CYS A 1 126 ? 0.768 -8.852 5.628 1.00 86.69 126 CYS A CA 1
ATOM 1078 C C . CYS A 1 126 ? 1.437 -8.744 7.010 1.00 86.69 126 CYS A C 1
ATOM 1080 O O . CYS A 1 126 ? 0.878 -9.189 8.007 1.00 86.69 126 CYS A O 1
ATOM 1082 N N . LEU A 1 127 ? 2.606 -8.101 7.088 1.00 86.75 127 LEU A N 1
ATOM 1083 C CA . LEU A 1 127 ? 3.331 -7.876 8.339 1.00 86.75 127 LEU A CA 1
ATOM 1084 C C . LEU A 1 127 ? 2.627 -6.900 9.277 1.00 86.75 127 LEU A C 1
ATOM 1086 O O . LEU A 1 127 ? 2.786 -7.000 10.484 1.00 86.75 127 LEU A O 1
ATOM 1090 N N . VAL A 1 128 ? 1.875 -5.929 8.779 1.00 85.69 128 VAL A N 1
ATOM 1091 C CA . VAL A 1 128 ? 1.092 -5.046 9.653 1.00 85.69 128 VAL A CA 1
ATOM 1092 C C . VAL A 1 128 ? -0.121 -5.784 10.218 1.00 85.69 128 VAL A C 1
ATOM 1094 O O . VAL A 1 128 ? -0.515 -5.535 11.351 1.00 85.69 128 VAL A O 1
ATOM 1097 N N . LEU A 1 129 ? -0.688 -6.708 9.444 1.00 85.25 129 LEU A N 1
ATOM 1098 C CA . LEU A 1 129 ? -1.921 -7.413 9.776 1.00 85.25 129 LEU A CA 1
ATOM 1099 C C . LEU A 1 129 ? -1.733 -8.701 10.583 1.00 85.25 129 LEU A C 1
ATOM 1101 O O . LEU A 1 129 ? -2.685 -9.152 11.215 1.00 85.25 129 LEU A O 1
ATOM 1105 N N . SER A 1 130 ? -0.557 -9.325 10.545 1.00 82.06 130 SER A N 1
ATOM 1106 C CA . SER A 1 130 ? -0.328 -10.586 11.252 1.00 82.06 130 SER A CA 1
ATOM 1107 C C . SER A 1 130 ? -0.286 -10.411 12.782 1.00 82.06 130 SER A C 1
ATOM 1109 O O . SER A 1 130 ? -0.062 -9.316 13.283 1.00 82.06 130 SER A O 1
ATOM 1111 N N . PRO A 1 131 ? -0.469 -11.466 13.583 1.00 75.25 131 PRO A N 1
ATOM 1112 C CA . PRO A 1 131 ? -0.040 -11.476 14.985 1.00 75.25 131 PRO A CA 1
ATOM 1113 C C . PRO A 1 131 ? 1.487 -11.640 15.109 1.00 75.25 131 PRO A C 1
ATOM 1115 O O . PRO A 1 131 ? 2.146 -12.082 14.164 1.00 75.25 131 PRO A O 1
ATOM 1118 N N . ILE A 1 132 ? 2.078 -11.324 16.270 1.00 69.88 132 ILE A N 1
ATOM 1119 C CA . ILE A 1 132 ? 3.515 -11.552 16.547 1.00 69.88 132 ILE A CA 1
ATOM 1120 C C . ILE A 1 132 ? 3.940 -13.018 16.432 1.00 69.88 132 ILE A C 1
ATOM 1122 O O . ILE A 1 132 ? 5.094 -13.303 16.114 1.00 69.88 132 ILE A O 1
ATOM 1126 N N . SER A 1 133 ? 3.013 -13.943 16.690 1.00 69.06 133 SER A N 1
ATOM 1127 C CA . SER A 1 133 ? 3.262 -15.383 16.615 1.00 69.06 133 SER A CA 1
ATOM 1128 C C . SER A 1 133 ? 3.634 -15.834 15.203 1.00 69.06 133 SER A C 1
ATOM 1130 O O . SER A 1 133 ? 4.403 -16.782 15.057 1.00 69.06 133 SER A O 1
ATOM 1132 N N . LEU A 1 134 ? 3.145 -15.135 14.172 1.00 76.25 134 LEU A N 1
ATOM 1133 C CA . LEU A 1 134 ? 3.542 -15.377 12.791 1.00 76.25 134 LEU A CA 1
ATOM 1134 C C . LEU A 1 134 ? 4.877 -14.692 12.508 1.00 76.25 134 LEU A C 1
ATOM 1136 O O . LEU A 1 134 ? 4.979 -13.460 12.470 1.00 76.25 134 LEU A O 1
ATOM 1140 N N . ARG A 1 135 ? 5.913 -15.498 12.258 1.00 72.81 135 ARG A N 1
ATOM 1141 C CA . ARG A 1 135 ? 7.228 -14.969 11.895 1.00 72.81 135 ARG A CA 1
ATOM 1142 C C . ARG A 1 135 ? 7.185 -14.416 10.477 1.00 72.81 135 ARG A C 1
ATOM 1144 O O . ARG A 1 135 ? 6.477 -14.922 9.607 1.00 72.81 135 ARG A O 1
ATOM 1151 N N . ILE A 1 136 ? 8.043 -13.431 10.209 1.00 74.88 136 ILE A N 1
ATOM 1152 C CA . ILE A 1 136 ? 8.265 -12.899 8.854 1.00 74.88 136 ILE A CA 1
ATOM 1153 C C . ILE A 1 136 ? 8.587 -14.039 7.881 1.00 74.88 136 ILE A C 1
ATOM 1155 O O . ILE A 1 136 ? 8.096 -14.057 6.758 1.00 74.88 136 ILE A O 1
ATOM 1159 N N . THR A 1 137 ? 9.365 -15.025 8.336 1.00 72.69 137 THR A N 1
ATOM 1160 C CA . THR A 1 137 ? 9.690 -16.215 7.552 1.00 72.69 137 THR A CA 1
ATOM 1161 C C . THR A 1 137 ? 8.457 -17.001 7.157 1.00 72.69 137 THR A C 1
ATOM 1163 O O . THR A 1 137 ? 8.443 -17.515 6.057 1.00 72.69 137 THR A O 1
ATOM 1166 N N . ASP A 1 138 ? 7.429 -17.097 7.994 1.00 73.62 138 ASP A N 1
ATOM 1167 C CA . ASP A 1 138 ? 6.248 -17.913 7.695 1.00 73.62 138 ASP A CA 1
ATOM 1168 C C . ASP A 1 138 ? 5.360 -17.223 6.652 1.00 73.62 138 ASP A C 1
ATOM 1170 O O . ASP A 1 138 ? 4.895 -17.861 5.710 1.00 73.62 138 ASP A O 1
ATOM 1174 N N . ILE A 1 139 ? 5.257 -15.894 6.734 1.00 74.19 139 ILE A N 1
ATOM 1175 C CA . ILE A 1 139 ? 4.616 -15.062 5.706 1.00 74.19 139 ILE A CA 1
ATOM 1176 C C . ILE A 1 139 ? 5.386 -15.154 4.389 1.00 74.19 139 ILE A C 1
ATOM 1178 O O . ILE A 1 139 ? 4.799 -15.381 3.340 1.00 74.19 139 ILE A O 1
ATOM 1182 N N . ILE A 1 140 ? 6.712 -15.013 4.427 1.00 72.12 140 ILE A N 1
ATOM 1183 C CA . ILE A 1 140 ? 7.547 -15.138 3.232 1.00 72.12 140 ILE A CA 1
ATOM 1184 C C . ILE A 1 140 ? 7.427 -16.552 2.652 1.00 72.12 140 ILE A C 1
ATOM 1186 O O . ILE A 1 140 ? 7.225 -16.691 1.454 1.00 72.12 140 ILE A O 1
ATOM 1190 N N . LYS A 1 141 ? 7.484 -17.602 3.479 1.00 66.31 141 LYS A 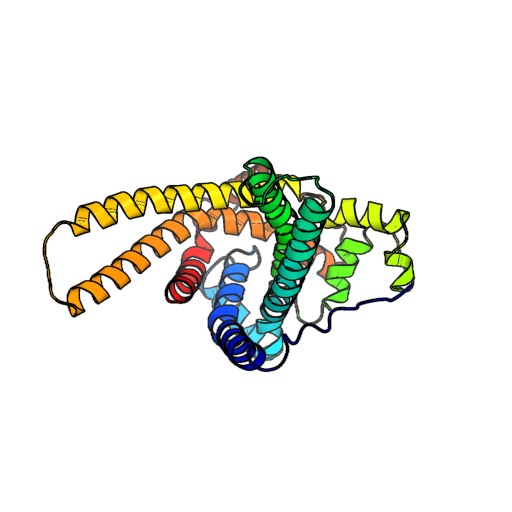N 1
ATOM 1191 C CA . LYS A 1 141 ? 7.343 -19.001 3.051 1.00 66.31 141 LYS A CA 1
ATOM 1192 C C . LYS A 1 141 ? 6.045 -19.239 2.302 1.00 66.31 141 LYS A C 1
ATOM 1194 O O . LYS A 1 141 ? 6.077 -19.971 1.329 1.00 66.31 141 LYS A O 1
ATOM 1199 N N . VAL A 1 142 ? 4.941 -18.603 2.676 1.00 66.50 142 VAL A N 1
ATOM 1200 C CA . VAL A 1 142 ? 3.702 -18.676 1.889 1.00 66.50 142 VAL A CA 1
ATOM 1201 C C . VAL A 1 142 ? 3.908 -18.234 0.445 1.00 66.50 142 VAL A C 1
ATOM 1203 O O . VAL A 1 142 ? 3.439 -18.898 -0.475 1.00 66.50 142 VAL A O 1
ATOM 1206 N N . PHE A 1 143 ? 4.670 -17.163 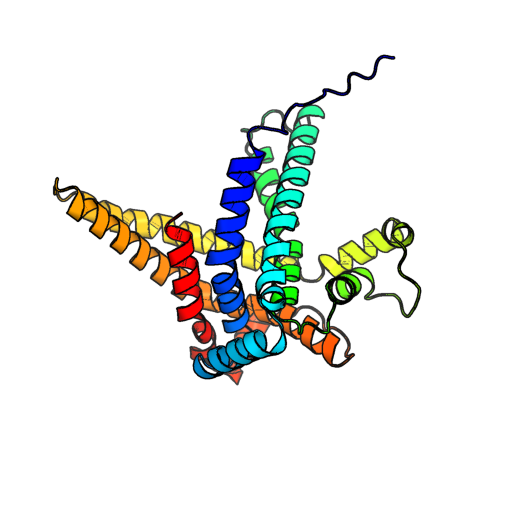0.235 1.00 61.03 143 PHE A N 1
ATOM 1207 C CA . PHE A 1 143 ? 4.982 -16.682 -1.105 1.00 61.03 143 PHE A CA 1
ATOM 1208 C C . PHE A 1 143 ? 6.067 -17.500 -1.824 1.00 61.03 143 PHE A C 1
ATOM 1210 O O . PHE A 1 143 ? 6.246 -17.354 -3.030 1.00 61.03 143 PHE A O 1
ATOM 1217 N N . LEU A 1 144 ? 6.808 -18.341 -1.097 1.00 56.19 144 LEU A N 1
ATOM 1218 C CA . LEU A 1 144 ? 7.909 -19.144 -1.635 1.00 56.19 144 LEU A CA 1
ATOM 1219 C C . LEU A 1 144 ? 7.560 -20.634 -1.811 1.00 56.19 144 LEU A C 1
ATOM 1221 O O . LEU A 1 144 ? 8.184 -21.301 -2.628 1.00 56.19 144 LEU A O 1
ATOM 1225 N N . ILE A 1 145 ? 6.612 -21.167 -1.030 1.00 53.09 145 ILE A N 1
ATOM 1226 C CA . ILE A 1 145 ? 6.379 -22.608 -0.800 1.00 53.09 145 ILE A CA 1
ATOM 1227 C C . ILE A 1 145 ? 4.947 -23.038 -1.139 1.00 53.09 145 ILE A C 1
ATOM 1229 O O . ILE A 1 145 ? 4.607 -24.194 -0.915 1.00 53.09 145 ILE A O 1
ATOM 1233 N N . SER A 1 146 ? 4.083 -22.208 -1.730 1.00 50.00 146 SER A N 1
ATOM 1234 C CA . SER A 1 146 ? 2.710 -22.653 -2.053 1.00 50.00 146 SER A CA 1
ATOM 1235 C C . SER A 1 146 ? 2.610 -23.817 -3.071 1.00 50.00 146 SER A C 1
ATOM 1237 O O . SER A 1 146 ? 1.516 -24.150 -3.513 1.00 50.00 146 SER A O 1
ATOM 1239 N N . SER A 1 147 ? 3.716 -24.506 -3.383 1.00 43.88 147 SER A N 1
ATOM 1240 C CA . SER A 1 147 ? 3.757 -25.779 -4.102 1.00 43.88 147 SER A CA 1
ATOM 1241 C C . SER A 1 147 ? 4.528 -26.938 -3.432 1.00 43.88 147 SER A C 1
ATOM 1243 O O . SER A 1 147 ? 4.696 -27.958 -4.093 1.00 43.88 147 SER A O 1
ATOM 1245 N N . SER A 1 148 ? 5.030 -26.866 -2.188 1.00 38.72 148 SER A N 1
ATOM 1246 C CA . SER A 1 148 ? 5.717 -28.045 -1.612 1.00 38.72 148 SER A CA 1
ATOM 1247 C C . SER A 1 148 ? 5.563 -28.211 -0.103 1.00 38.72 148 SER A C 1
ATOM 1249 O O . SER A 1 148 ? 6.188 -27.522 0.701 1.00 38.72 148 SER A O 1
ATOM 1251 N N . THR A 1 149 ? 4.776 -29.214 0.263 1.00 40.72 149 THR A N 1
ATOM 1252 C CA . THR A 1 149 ? 4.727 -29.844 1.581 1.00 40.72 149 THR A CA 1
ATOM 1253 C C . THR A 1 149 ? 6.128 -30.101 2.158 1.00 40.72 149 THR A C 1
ATOM 1255 O O . THR A 1 149 ? 6.987 -30.701 1.513 1.00 40.72 149 THR A O 1
ATOM 1258 N N . SER A 1 150 ? 6.330 -29.647 3.399 1.00 42.81 150 SER A N 1
ATOM 1259 C CA . SER A 1 150 ? 7.219 -30.245 4.409 1.00 42.81 150 SER A CA 1
ATOM 1260 C C . SER A 1 150 ? 8.635 -30.660 3.971 1.00 42.81 150 SER A C 1
ATOM 1262 O O . SER A 1 150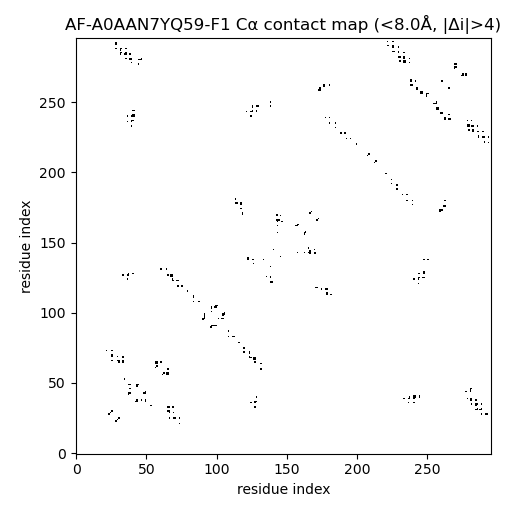 ? 8.979 -31.839 4.006 1.00 42.81 150 SER A O 1
ATOM 1264 N N . SER A 1 151 ? 9.519 -29.710 3.660 1.00 39.31 151 SER A N 1
ATOM 1265 C CA . SER A 1 151 ? 10.961 -29.966 3.805 1.00 39.31 151 SER A CA 1
ATOM 1266 C C . SER A 1 151 ? 11.734 -28.707 4.193 1.00 39.31 151 SER A C 1
ATOM 1268 O O . SER A 1 151 ? 11.330 -27.576 3.920 1.00 39.31 151 SER A O 1
ATOM 1270 N N . SER A 1 152 ? 12.824 -28.922 4.929 1.00 43.59 152 SER A N 1
ATOM 1271 C CA . SER A 1 152 ? 13.691 -27.898 5.510 1.00 43.59 152 SER A CA 1
ATOM 1272 C C . SER A 1 152 ? 14.136 -26.862 4.476 1.00 43.59 152 SER A C 1
ATOM 1274 O O . SER A 1 152 ? 14.793 -27.179 3.483 1.00 43.59 152 SER A O 1
ATOM 1276 N N . PHE A 1 153 ? 13.796 -25.606 4.747 1.00 43.03 153 PHE A N 1
ATOM 1277 C CA . PHE A 1 153 ? 14.067 -24.469 3.879 1.00 43.03 153 PHE A CA 1
ATOM 1278 C C . PHE A 1 153 ? 15.565 -24.138 3.880 1.00 43.03 153 PHE A C 1
ATOM 1280 O O . PHE A 1 153 ? 16.097 -23.691 4.894 1.00 43.03 153 PHE A O 1
ATOM 1287 N N . THR A 1 154 ? 16.259 -24.346 2.760 1.00 51.50 154 THR A N 1
ATOM 1288 C CA . THR A 1 154 ? 17.663 -23.936 2.601 1.00 51.50 154 THR A CA 1
ATOM 1289 C C . THR A 1 154 ? 17.762 -22.837 1.545 1.00 51.50 154 THR A C 1
ATOM 1291 O O . THR A 1 154 ? 17.123 -22.902 0.503 1.00 51.50 154 THR A O 1
ATOM 1294 N N . LEU A 1 155 ? 18.591 -21.812 1.774 1.00 45.03 155 LEU A N 1
ATOM 1295 C CA . LEU A 1 155 ? 18.807 -20.707 0.817 1.00 45.03 155 LEU A CA 1
ATOM 1296 C C . LEU A 1 155 ? 19.224 -21.190 -0.588 1.00 45.03 155 LEU A C 1
ATOM 1298 O O . LEU A 1 155 ? 18.945 -20.521 -1.579 1.00 45.03 155 LEU A O 1
ATOM 1302 N N . LYS A 1 156 ? 19.850 -22.372 -0.684 1.00 45.56 156 LYS A N 1
ATOM 1303 C CA . LYS A 1 156 ? 20.191 -23.022 -1.957 1.00 45.56 156 LYS A CA 1
ATOM 1304 C C . LYS A 1 156 ? 18.969 -23.549 -2.716 1.00 45.56 156 LYS A C 1
ATOM 1306 O O . LYS A 1 156 ? 18.964 -23.452 -3.938 1.00 45.56 156 LYS A O 1
ATOM 1311 N N . SER A 1 157 ? 17.935 -24.061 -2.038 1.00 48.34 157 SER A N 1
ATOM 1312 C CA . SER A 1 157 ? 16.722 -24.543 -2.719 1.00 48.34 157 SER A CA 1
ATOM 1313 C C . SER A 1 157 ? 15.905 -23.399 -3.321 1.00 48.34 157 SER A C 1
ATOM 1315 O O . SER A 1 157 ? 15.229 -23.597 -4.321 1.00 48.34 157 SER A O 1
ATOM 1317 N N . LEU A 1 158 ? 16.036 -22.182 -2.787 1.00 47.22 158 LEU A N 1
ATOM 1318 C CA . LEU A 1 158 ? 15.427 -20.948 -3.297 1.00 47.22 158 LEU A CA 1
ATOM 1319 C C . LEU A 1 158 ? 16.025 -20.429 -4.613 1.00 47.22 158 LEU A C 1
ATOM 1321 O O . LEU A 1 158 ? 15.346 -19.743 -5.368 1.00 47.22 158 LEU A O 1
ATOM 1325 N N . LEU A 1 159 ? 17.296 -20.738 -4.874 1.00 50.53 159 LEU A N 1
ATOM 1326 C CA . LEU A 1 159 ? 18.032 -20.269 -6.055 1.00 50.53 159 LEU A CA 1
ATOM 1327 C C . LEU A 1 159 ? 17.974 -21.256 -7.230 1.00 50.53 159 LEU A C 1
ATOM 1329 O O . LEU A 1 159 ? 18.585 -21.012 -8.269 1.00 50.53 159 LEU A O 1
ATOM 1333 N N . SER A 1 160 ? 17.255 -22.373 -7.085 1.00 50.75 160 SER A N 1
ATOM 1334 C CA . SER A 1 160 ? 17.034 -23.303 -8.192 1.00 50.75 160 SER A CA 1
ATOM 1335 C C . SER A 1 160 ? 16.093 -22.687 -9.236 1.00 50.75 160 SER A C 1
ATOM 1337 O O . SER A 1 160 ? 15.156 -21.962 -8.907 1.00 50.75 160 SER A O 1
ATOM 1339 N N . SER A 1 161 ? 16.308 -22.984 -10.517 1.00 47.16 161 SER A N 1
ATOM 1340 C CA . SER A 1 161 ? 15.481 -22.444 -11.609 1.00 47.16 161 SER A CA 1
ATOM 1341 C C . SER A 1 161 ? 14.001 -22.845 -11.501 1.00 47.16 161 SER A C 1
ATOM 1343 O O . SER A 1 161 ? 13.125 -22.064 -11.879 1.00 47.16 161 SER A O 1
ATOM 1345 N N . LEU A 1 162 ? 13.710 -24.025 -10.936 1.00 45.94 162 LEU A N 1
ATOM 1346 C CA . LEU A 1 162 ? 12.348 -24.508 -10.688 1.00 45.94 162 LEU A CA 1
ATOM 1347 C C . LEU A 1 162 ? 11.651 -23.708 -9.578 1.00 45.94 162 LEU A C 1
ATOM 1349 O O . LEU A 1 162 ? 10.489 -23.331 -9.730 1.00 45.94 162 LEU A O 1
ATOM 1353 N N . SER A 1 163 ? 12.373 -23.408 -8.493 1.00 53.41 163 SER A N 1
ATOM 1354 C CA . SER A 1 163 ? 11.840 -22.641 -7.367 1.00 53.41 163 SER A CA 1
ATOM 1355 C C . SER A 1 163 ? 11.716 -21.155 -7.665 1.00 53.41 163 SER A C 1
ATOM 1357 O O . SER A 1 163 ? 10.809 -20.547 -7.128 1.00 53.41 163 SER A O 1
ATOM 1359 N N . LEU A 1 164 ? 12.545 -20.582 -8.548 1.00 49.81 164 LEU A N 1
ATOM 1360 C CA . LEU A 1 164 ? 12.415 -19.200 -9.035 1.00 49.81 164 LEU A CA 1
ATOM 1361 C C . LEU A 1 164 ? 11.170 -19.001 -9.910 1.00 49.81 164 LEU A C 1
ATOM 1363 O O . LEU A 1 164 ? 10.505 -17.970 -9.811 1.00 49.81 164 LEU A O 1
ATOM 1367 N N . LYS A 1 165 ? 10.831 -19.986 -10.753 1.00 51.25 165 LYS A N 1
ATOM 1368 C CA . LYS A 1 165 ? 9.620 -19.948 -11.588 1.00 51.25 165 LYS A CA 1
ATOM 1369 C C . LYS A 1 165 ? 8.352 -20.084 -10.743 1.00 51.25 165 LYS A C 1
ATOM 1371 O O . LYS A 1 165 ? 7.394 -19.351 -10.988 1.00 51.25 165 LYS A O 1
ATOM 1376 N N . SER A 1 166 ? 8.350 -20.962 -9.734 1.00 53.19 166 SER A N 1
ATOM 1377 C CA . SER A 1 166 ? 7.245 -21.031 -8.770 1.00 53.19 166 SER A CA 1
ATOM 1378 C C . SER A 1 166 ? 7.176 -19.754 -7.928 1.00 53.19 166 SER A C 1
ATOM 1380 O O . SER A 1 166 ? 6.115 -19.151 -7.856 1.00 53.19 166 SER A O 1
ATOM 1382 N N . LEU A 1 167 ? 8.304 -19.249 -7.419 1.00 50.75 167 LEU A N 1
ATOM 1383 C CA . LEU A 1 167 ? 8.422 -17.948 -6.744 1.00 50.75 167 LEU A CA 1
ATOM 1384 C C . LEU A 1 167 ? 7.772 -16.818 -7.529 1.00 50.75 167 LEU A C 1
ATOM 1386 O O . LEU A 1 167 ? 7.027 -16.025 -6.969 1.00 50.75 167 LEU A O 1
ATOM 1390 N N . TYR A 1 168 ? 8.069 -16.741 -8.826 1.00 55.56 168 TYR A N 1
ATOM 1391 C CA . TYR A 1 168 ? 7.512 -15.730 -9.707 1.00 55.56 168 TYR A CA 1
ATOM 1392 C C . TYR A 1 168 ? 6.000 -15.904 -9.821 1.00 55.56 168 TYR A C 1
ATOM 1394 O O . TYR A 1 168 ? 5.258 -14.956 -9.596 1.00 55.56 168 TYR A O 1
ATOM 1402 N N . GLY A 1 169 ? 5.533 -17.126 -10.091 1.00 55.97 169 GLY A N 1
ATOM 1403 C CA . GLY A 1 169 ? 4.108 -17.437 -10.163 1.00 55.97 169 GLY A CA 1
ATOM 1404 C C . GLY A 1 169 ? 3.344 -17.136 -8.872 1.00 55.97 169 GLY A C 1
ATOM 1405 O O . GLY A 1 169 ? 2.182 -16.764 -8.957 1.00 55.97 169 GLY A O 1
ATOM 1406 N N . ILE A 1 170 ? 3.990 -17.243 -7.706 1.00 54.94 170 ILE A N 1
ATOM 1407 C CA . ILE A 1 170 ? 3.374 -17.095 -6.381 1.00 54.94 170 ILE A CA 1
ATOM 1408 C C . ILE A 1 170 ? 3.477 -15.655 -5.854 1.00 54.94 170 ILE A C 1
ATOM 1410 O O . ILE A 1 170 ? 2.466 -15.075 -5.462 1.00 54.94 170 ILE A O 1
ATOM 1414 N N . LEU A 1 171 ? 4.667 -15.040 -5.868 1.00 55.28 171 LEU A N 1
ATOM 1415 C CA . LEU A 1 171 ? 4.846 -13.635 -5.477 1.00 55.28 171 LEU A CA 1
ATOM 1416 C C . LEU A 1 171 ? 4.084 -12.709 -6.407 1.00 55.28 171 LEU A C 1
ATOM 1418 O O . LEU A 1 171 ? 3.508 -11.737 -5.933 1.00 55.28 171 LEU A O 1
ATOM 1422 N N . TYR A 1 172 ? 4.075 -13.007 -7.709 1.00 62.00 172 TYR A N 1
ATOM 1423 C CA . TYR A 1 172 ? 3.359 -12.220 -8.705 1.00 62.00 172 TYR A CA 1
ATOM 1424 C C . TYR A 1 172 ? 1.959 -12.769 -9.003 1.00 62.00 172 TYR A C 1
ATOM 1426 O O . TYR A 1 172 ? 1.273 -12.246 -9.888 1.00 62.00 172 TYR A O 1
ATOM 1434 N N . HIS A 1 173 ? 1.475 -13.742 -8.226 1.00 58.03 173 HIS A N 1
ATOM 1435 C CA . HIS A 1 173 ? 0.093 -14.201 -8.312 1.00 58.03 173 HIS A CA 1
ATOM 1436 C C . HIS A 1 173 ? -0.853 -13.046 -7.954 1.00 58.03 173 HIS A C 1
ATOM 1438 O O . HIS A 1 173 ? -0.767 -12.477 -6.867 1.00 58.03 173 HIS A O 1
ATOM 1444 N N . GLY A 1 174 ? -1.731 -12.640 -8.877 1.00 61.19 174 GLY A N 1
ATOM 1445 C CA . GLY A 1 174 ? -2.600 -11.461 -8.693 1.00 61.19 174 GLY A CA 1
ATOM 1446 C C . GLY A 1 174 ? -1.878 -10.108 -8.696 1.00 61.19 174 GLY A C 1
ATOM 1447 O O . GLY A 1 174 ? -2.508 -9.073 -8.456 1.00 61.19 174 GLY A O 1
ATOM 1448 N N . SER A 1 175 ? -0.577 -10.088 -9.007 1.00 69.25 175 SER A N 1
ATOM 1449 C CA . SER A 1 175 ? 0.189 -8.847 -9.171 1.00 69.25 175 SER A CA 1
ATOM 1450 C C . SER A 1 175 ? -0.390 -7.965 -10.255 1.00 69.25 175 SER A C 1
ATOM 1452 O O . SER A 1 175 ? -0.384 -6.756 -10.090 1.00 69.25 175 SER A O 1
ATOM 1454 N N . PHE A 1 176 ? -0.943 -8.549 -11.320 1.00 73.44 176 PHE A N 1
ATOM 1455 C CA . PHE A 1 176 ? -1.577 -7.796 -12.394 1.00 73.44 176 PHE A CA 1
ATOM 1456 C C . PHE A 1 176 ? -2.651 -6.847 -11.848 1.00 73.44 176 PHE A C 1
ATOM 1458 O O . PHE A 1 176 ? -2.564 -5.638 -12.050 1.00 73.44 176 PHE A O 1
ATOM 1465 N N . TYR A 1 177 ? -3.600 -7.369 -11.065 1.00 75.62 177 TYR A N 1
ATOM 1466 C CA . TYR A 1 177 ? -4.665 -6.569 -10.460 1.00 75.62 177 TYR A CA 1
ATOM 1467 C C . TYR A 1 177 ? -4.137 -5.547 -9.454 1.00 75.62 177 TYR A C 1
ATOM 1469 O O . TYR A 1 177 ? -4.583 -4.402 -9.427 1.00 75.62 177 TYR A O 1
ATOM 1477 N N . SER A 1 178 ? -3.154 -5.937 -8.647 1.00 76.25 178 SER A N 1
ATOM 1478 C CA . SER A 1 178 ? -2.572 -5.049 -7.640 1.00 76.25 178 SER A CA 1
ATOM 1479 C C . SER A 1 178 ? -1.748 -3.918 -8.259 1.00 76.25 178 SER A C 1
ATOM 1481 O O . SER A 1 178 ? -1.856 -2.773 -7.827 1.00 76.25 178 SER A O 1
ATOM 1483 N N . ILE A 1 179 ? -0.967 -4.209 -9.300 1.00 79.38 179 ILE A N 1
ATOM 1484 C CA . ILE A 1 179 ? -0.212 -3.229 -10.087 1.00 79.38 179 ILE A CA 1
ATOM 1485 C C . ILE A 1 179 ? -1.187 -2.301 -10.814 1.00 79.38 179 ILE A C 1
ATOM 1487 O O . ILE A 1 179 ? -0.980 -1.091 -10.811 1.00 79.38 179 ILE A O 1
ATOM 1491 N N . LEU A 1 180 ? -2.280 -2.831 -11.370 1.00 82.25 180 LEU A N 1
ATOM 1492 C CA . LEU A 1 180 ? -3.313 -2.029 -12.024 1.00 82.25 180 LEU A CA 1
ATOM 1493 C C . LEU A 1 180 ? -4.025 -1.094 -11.035 1.00 82.25 180 LEU A C 1
ATOM 1495 O O . LEU A 1 180 ? -4.233 0.079 -11.343 1.00 82.25 180 LEU A O 1
ATOM 1499 N N . LEU A 1 181 ? -4.315 -1.556 -9.815 1.00 82.50 181 LEU A N 1
ATOM 1500 C CA . LEU A 1 181 ? -4.815 -0.704 -8.732 1.00 82.50 181 LEU A CA 1
ATOM 1501 C C . LEU A 1 181 ? -3.791 0.349 -8.295 1.00 82.50 181 LEU A C 1
ATOM 1503 O O . LEU A 1 181 ? -4.164 1.493 -8.042 1.00 82.50 181 LEU A O 1
ATOM 1507 N N . MET A 1 182 ? -2.505 -0.003 -8.210 1.00 82.88 182 MET A N 1
ATOM 1508 C CA . MET A 1 182 ? -1.435 0.946 -7.881 1.00 82.88 182 MET A CA 1
ATOM 1509 C C . MET A 1 182 ? -1.295 2.028 -8.954 1.00 82.88 182 MET A C 1
ATOM 1511 O O . MET A 1 182 ? -1.214 3.208 -8.619 1.00 82.88 182 MET A O 1
ATOM 1515 N N . LEU A 1 183 ? -1.333 1.644 -10.231 1.00 84.00 183 LEU A N 1
ATOM 1516 C CA . LEU A 1 183 ? -1.355 2.565 -11.365 1.00 84.00 183 LEU A CA 1
ATOM 1517 C C . LEU A 1 183 ? -2.581 3.474 -11.318 1.00 84.00 183 LEU A C 1
ATOM 1519 O O . LEU A 1 183 ? -2.440 4.688 -11.417 1.00 84.00 183 LEU A O 1
ATOM 1523 N N . SER A 1 184 ? -3.764 2.901 -11.101 1.00 84.25 184 SER A N 1
ATOM 1524 C CA . SER A 1 184 ? -5.018 3.655 -11.006 1.00 84.25 184 SER A CA 1
ATOM 1525 C C . SER A 1 184 ? -4.975 4.660 -9.855 1.00 84.25 184 SER A C 1
ATOM 1527 O O . SER A 1 184 ? -5.320 5.823 -10.034 1.00 84.25 184 SER A O 1
ATOM 1529 N N . SER A 1 185 ? -4.474 4.243 -8.689 1.00 84.44 185 SER A N 1
ATOM 1530 C CA . SER A 1 185 ? -4.278 5.125 -7.537 1.00 84.44 185 SER A CA 1
ATOM 1531 C C . SER A 1 185 ? -3.283 6.245 -7.829 1.00 84.44 185 SER A C 1
ATOM 1533 O O . SER A 1 185 ? -3.520 7.376 -7.414 1.00 84.44 185 SER A O 1
ATOM 1535 N N . LYS A 1 186 ? -2.182 5.952 -8.533 1.00 84.31 186 LYS A N 1
ATOM 1536 C CA . LYS A 1 186 ? -1.183 6.954 -8.916 1.00 84.31 186 LYS A CA 1
ATOM 1537 C C . LYS A 1 186 ? -1.778 7.978 -9.883 1.00 84.31 186 LYS A C 1
ATOM 1539 O O . LYS A 1 186 ? -1.717 9.165 -9.597 1.00 84.31 186 LYS A O 1
ATOM 1544 N N . LEU A 1 187 ? -2.426 7.523 -10.956 1.00 85.06 187 LEU A N 1
ATOM 1545 C CA . LEU A 1 187 ? -3.082 8.391 -11.941 1.00 85.06 187 LEU A CA 1
ATOM 1546 C C . LEU A 1 187 ? -4.151 9.280 -11.302 1.00 85.06 187 LEU A C 1
ATOM 1548 O O . LEU A 1 187 ? -4.258 10.461 -11.621 1.00 85.06 187 LEU A O 1
ATOM 1552 N N . LEU A 1 188 ? -4.921 8.720 -10.373 1.00 85.00 188 LEU A N 1
ATOM 1553 C CA . LEU A 1 188 ? -5.935 9.452 -9.631 1.00 85.00 188 LEU A CA 1
ATOM 1554 C C . LEU A 1 188 ? -5.310 10.519 -8.721 1.00 85.00 188 LEU A C 1
ATOM 1556 O O . LEU A 1 188 ? -5.790 11.649 -8.692 1.00 85.00 188 LEU A O 1
ATOM 1560 N N . ASN A 1 189 ? -4.214 10.197 -8.029 1.00 84.06 189 ASN A N 1
ATOM 1561 C CA . ASN A 1 189 ? -3.479 11.165 -7.214 1.00 84.06 189 ASN A CA 1
ATOM 1562 C C . ASN A 1 189 ? -2.866 12.288 -8.061 1.00 84.06 189 ASN A C 1
ATOM 1564 O O . ASN A 1 189 ? -2.988 13.451 -7.682 1.00 84.06 189 ASN A O 1
ATOM 1568 N N . ASP A 1 190 ? -2.265 11.953 -9.204 1.00 84.81 190 ASP A N 1
ATOM 1569 C CA . ASP A 1 190 ? -1.682 12.923 -10.135 1.00 84.81 190 ASP A CA 1
ATOM 1570 C C . ASP A 1 190 ? -2.772 13.853 -10.698 1.00 84.81 190 ASP A C 1
ATOM 1572 O O . ASP A 1 190 ? -2.604 15.072 -10.743 1.00 84.81 190 ASP A O 1
ATOM 1576 N N . PHE A 1 191 ? -3.940 13.303 -11.050 1.00 85.44 191 PHE A N 1
ATOM 1577 C CA . PHE A 1 191 ? -5.091 14.088 -11.500 1.00 85.44 191 PHE A CA 1
ATOM 1578 C C . PHE A 1 191 ? -5.610 15.044 -10.416 1.00 85.44 191 PHE A C 1
ATOM 1580 O O . PHE A 1 191 ? -5.862 16.220 -10.696 1.00 85.44 191 PHE A O 1
ATOM 1587 N N . ILE A 1 192 ? -5.755 14.554 -9.179 1.00 84.19 192 ILE A N 1
ATOM 1588 C CA . ILE A 1 192 ? -6.158 15.372 -8.027 1.00 84.19 192 ILE A CA 1
ATOM 1589 C C . ILE A 1 192 ? -5.154 16.499 -7.808 1.00 84.19 192 ILE A C 1
ATOM 1591 O O . ILE A 1 192 ? -5.562 17.637 -7.599 1.00 84.19 192 ILE A O 1
ATOM 1595 N N . ASP A 1 193 ? -3.860 16.204 -7.895 1.00 83.94 193 ASP A N 1
ATOM 1596 C CA . ASP A 1 193 ? -2.803 17.192 -7.716 1.00 83.94 193 ASP A CA 1
ATOM 1597 C C . ASP A 1 193 ? -2.869 18.290 -8.768 1.00 83.94 193 ASP A C 1
ATOM 1599 O O . ASP A 1 193 ? -2.961 19.462 -8.410 1.00 83.94 193 ASP A O 1
ATOM 1603 N N . CYS A 1 194 ? -2.959 17.932 -10.050 1.00 84.88 194 CYS A N 1
ATOM 1604 C CA . CYS A 1 194 ? -3.100 18.918 -11.117 1.00 84.88 194 CYS A CA 1
ATOM 1605 C C . CYS A 1 194 ? -4.344 19.803 -10.941 1.00 84.88 194 CYS A C 1
ATOM 1607 O O . CYS A 1 194 ? -4.281 21.017 -11.150 1.00 84.88 194 CYS A O 1
ATOM 1609 N N . LYS A 1 195 ? -5.488 19.220 -10.558 1.00 86.06 195 LYS A N 1
ATOM 1610 C CA . LYS A 1 195 ? -6.732 19.982 -10.368 1.00 86.06 195 LYS A CA 1
ATOM 1611 C C . LYS A 1 195 ? -6.685 20.868 -9.130 1.00 86.06 195 LYS A C 1
ATOM 1613 O O . LYS A 1 195 ? -7.098 22.023 -9.203 1.00 86.06 195 LYS A O 1
ATOM 1618 N N . LEU A 1 196 ? -6.185 20.360 -8.008 1.00 82.88 196 LEU A N 1
ATOM 1619 C CA . LEU A 1 196 ? -6.074 21.141 -6.782 1.00 82.88 196 LEU A CA 1
ATOM 1620 C C . LEU A 1 196 ? -5.059 22.263 -6.921 1.00 82.88 196 LEU A C 1
ATOM 1622 O O . LEU A 1 196 ? -5.358 23.373 -6.500 1.00 82.88 196 LEU A O 1
ATOM 1626 N N . ASP A 1 197 ? -3.918 22.021 -7.561 1.00 81.25 197 ASP A N 1
ATOM 1627 C CA . ASP A 1 197 ? -2.936 23.071 -7.813 1.00 81.25 197 ASP A CA 1
ATOM 1628 C C . ASP A 1 197 ? -3.546 24.188 -8.665 1.00 81.25 197 ASP A C 1
ATOM 1630 O O . ASP A 1 197 ? -3.344 25.360 -8.362 1.00 81.25 197 ASP A O 1
ATOM 1634 N N . HIS A 1 198 ? -4.375 23.861 -9.661 1.00 80.62 198 HIS A N 1
ATOM 1635 C CA . HIS A 1 198 ? -5.113 24.869 -10.424 1.00 80.62 198 HIS A CA 1
ATOM 1636 C C . HIS A 1 198 ? -6.044 25.717 -9.534 1.00 80.62 198 HIS A C 1
ATOM 1638 O O . HIS A 1 198 ? -5.956 26.945 -9.554 1.00 80.62 198 HIS A O 1
ATOM 1644 N N . TYR A 1 199 ? -6.899 25.094 -8.713 1.00 77.69 199 TYR A N 1
ATOM 1645 C CA . TYR A 1 199 ? -7.835 25.823 -7.841 1.00 77.69 199 TYR A CA 1
ATOM 1646 C C . TYR A 1 199 ? -7.129 26.627 -6.740 1.00 77.69 199 TYR A C 1
ATOM 1648 O O . TYR A 1 199 ? -7.476 27.779 -6.470 1.00 77.69 199 TYR A O 1
ATOM 1656 N N . LEU A 1 200 ? -6.110 26.041 -6.114 1.00 74.44 200 LEU A N 1
ATOM 1657 C CA . LEU A 1 200 ? -5.366 26.669 -5.030 1.00 74.44 200 LEU A CA 1
ATOM 1658 C C . LEU A 1 200 ? -4.481 27.805 -5.556 1.00 74.44 200 LEU A C 1
ATOM 1660 O O . LEU A 1 200 ? -4.397 28.842 -4.899 1.00 74.44 200 LEU A O 1
ATOM 1664 N N . ASN A 1 201 ? -3.891 27.675 -6.750 1.00 70.12 201 ASN A N 1
ATOM 1665 C CA . ASN A 1 201 ? -3.085 28.736 -7.362 1.00 70.12 201 ASN A CA 1
ATOM 1666 C C . ASN A 1 201 ? -3.927 29.868 -7.955 1.00 70.12 201 ASN A C 1
ATOM 1668 O O . ASN A 1 201 ? -3.526 31.023 -7.836 1.00 70.12 201 ASN A O 1
ATOM 1672 N N . GLN A 1 202 ? -5.123 29.595 -8.487 1.00 64.88 202 GLN A N 1
ATOM 1673 C CA . GLN A 1 202 ? -6.064 30.664 -8.853 1.00 64.88 202 GLN A CA 1
ATOM 1674 C C . GLN A 1 202 ? -6.448 31.524 -7.639 1.00 64.88 202 GLN A C 1
ATOM 1676 O O . GLN A 1 202 ? -6.514 32.746 -7.749 1.00 64.88 202 GLN A O 1
ATOM 1681 N N . SER A 1 203 ? -6.587 30.917 -6.454 1.00 58.75 203 SER A N 1
ATOM 1682 C CA . SER A 1 203 ? -6.811 31.651 -5.198 1.00 58.75 203 SER A CA 1
ATOM 1683 C C . SER A 1 203 ? -5.580 32.431 -4.695 1.00 58.75 203 SER A C 1
ATOM 1685 O O . SER A 1 203 ? -5.685 33.216 -3.751 1.00 58.75 203 SER A O 1
ATOM 1687 N N . ASN A 1 204 ? -4.387 32.192 -5.261 1.00 55.06 204 ASN A N 1
ATOM 1688 C CA . ASN A 1 204 ? -3.111 32.771 -4.817 1.00 55.06 204 ASN A CA 1
ATOM 1689 C C . ASN A 1 204 ? -2.744 34.088 -5.509 1.00 55.06 204 ASN A C 1
ATOM 1691 O O . ASN A 1 204 ? -1.873 34.788 -4.999 1.00 55.06 204 ASN A O 1
ATOM 1695 N N . ASN A 1 205 ? -3.437 34.467 -6.584 1.00 54.09 205 ASN A N 1
ATOM 1696 C CA . ASN A 1 205 ? -3.198 35.735 -7.283 1.00 54.09 205 ASN A CA 1
ATOM 16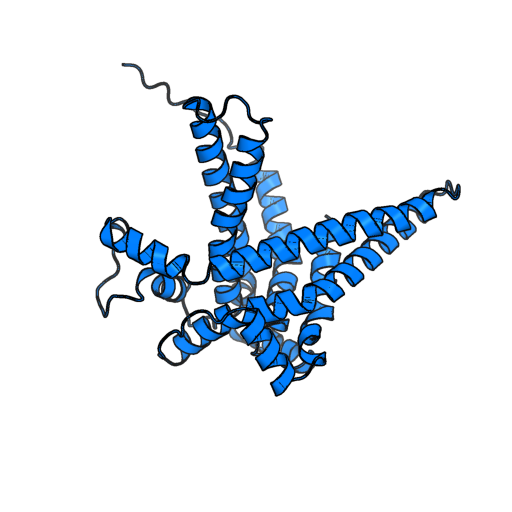97 C C . ASN A 1 205 ? -3.753 36.972 -6.546 1.00 54.09 205 ASN A C 1
ATOM 1699 O O . ASN A 1 205 ? -3.570 38.094 -7.012 1.00 54.09 205 ASN A O 1
ATOM 1703 N N . SER A 1 206 ? -4.391 36.812 -5.379 1.00 54.62 206 SER A N 1
ATOM 1704 C CA . SER A 1 206 ? -4.741 37.940 -4.511 1.00 54.62 206 SER A CA 1
ATOM 1705 C C . SER A 1 206 ? -3.539 38.330 -3.637 1.00 54.62 206 SER A C 1
ATOM 1707 O O . SER A 1 206 ? -3.234 37.653 -2.649 1.00 54.62 206 SER A O 1
ATOM 1709 N N . ASN A 1 207 ? -2.858 39.414 -4.014 1.00 52.72 207 ASN A N 1
ATOM 1710 C CA . ASN A 1 207 ? -1.751 40.055 -3.298 1.00 52.72 207 ASN A CA 1
ATOM 1711 C C . ASN A 1 207 ? -1.979 40.125 -1.778 1.00 52.72 207 ASN A C 1
ATOM 1713 O O . ASN A 1 207 ? -2.735 40.964 -1.300 1.00 52.72 207 ASN A O 1
ATOM 1717 N N . ASN A 1 208 ? -1.291 39.287 -0.998 1.00 53.38 208 ASN A N 1
ATOM 1718 C CA . ASN A 1 208 ? -1.183 39.493 0.445 1.00 53.38 208 ASN A CA 1
ATOM 1719 C C . ASN A 1 208 ? 0.230 39.128 0.924 1.00 53.38 208 ASN A C 1
ATOM 1721 O O . ASN A 1 208 ? 0.612 37.960 1.011 1.00 53.38 208 ASN A O 1
ATOM 1725 N N . ASN A 1 209 ? 1.030 40.164 1.194 1.00 54.72 209 ASN A N 1
ATOM 1726 C CA . ASN A 1 209 ? 2.479 40.091 1.414 1.00 54.72 209 ASN A CA 1
ATOM 1727 C C . ASN A 1 209 ? 2.910 39.740 2.852 1.00 54.72 209 ASN A C 1
ATOM 1729 O O . ASN A 1 209 ? 4.102 39.770 3.145 1.00 54.72 209 ASN A O 1
ATOM 1733 N N . ASN A 1 210 ? 1.995 39.331 3.738 1.00 59.53 210 ASN A N 1
ATOM 1734 C CA . ASN A 1 210 ? 2.351 38.928 5.104 1.00 59.53 210 ASN A CA 1
ATOM 1735 C C . ASN A 1 210 ? 2.824 37.466 5.184 1.00 59.53 210 ASN A C 1
ATOM 1737 O O . ASN A 1 210 ? 2.089 36.537 4.847 1.00 59.53 210 ASN A O 1
ATOM 1741 N N . ASN A 1 211 ? 4.041 37.251 5.700 1.00 62.19 211 ASN A N 1
ATOM 1742 C CA . ASN A 1 211 ? 4.668 35.927 5.827 1.00 62.19 211 ASN A CA 1
ATOM 1743 C C . ASN A 1 211 ? 3.861 34.939 6.691 1.00 62.19 211 ASN A C 1
ATOM 1745 O O . ASN A 1 211 ? 3.779 33.761 6.346 1.00 62.19 211 ASN A O 1
ATOM 1749 N N . ASN A 1 212 ? 3.188 35.409 7.748 1.00 62.41 212 ASN A N 1
ATOM 1750 C CA . ASN A 1 212 ? 2.327 34.552 8.573 1.00 62.41 212 ASN A CA 1
ATOM 1751 C C . ASN A 1 212 ? 1.107 34.052 7.784 1.00 62.41 212 ASN A C 1
ATOM 1753 O O . ASN A 1 212 ? 0.798 32.863 7.816 1.00 62.41 212 ASN A O 1
ATOM 1757 N N . ASN A 1 213 ? 0.479 34.917 6.980 1.00 66.75 213 ASN A N 1
ATOM 1758 C CA . ASN A 1 213 ? -0.647 34.529 6.125 1.00 66.75 213 ASN A CA 1
ATOM 1759 C C . ASN A 1 213 ? -0.224 33.514 5.052 1.00 66.75 213 ASN A C 1
ATOM 1761 O O . ASN A 1 213 ? -1.002 32.623 4.720 1.00 66.75 213 ASN A O 1
ATOM 1765 N N . LYS A 1 214 ? 1.022 33.582 4.560 1.00 69.50 214 LYS A N 1
ATOM 1766 C CA . LYS A 1 214 ? 1.577 32.583 3.628 1.00 69.50 214 LYS A CA 1
ATOM 1767 C C . LYS A 1 214 ? 1.726 31.201 4.277 1.00 69.50 214 LYS A C 1
ATOM 1769 O O . LYS A 1 214 ? 1.394 30.205 3.638 1.00 69.50 214 LYS A O 1
ATOM 1774 N N . LEU A 1 215 ? 2.173 31.126 5.536 1.00 72.81 215 LEU A N 1
ATOM 1775 C CA . LEU A 1 215 ? 2.298 29.858 6.269 1.00 72.81 215 LEU A CA 1
ATOM 1776 C C . LEU A 1 215 ? 0.935 29.231 6.585 1.00 72.81 215 LEU A C 1
ATOM 1778 O O . LEU A 1 215 ? 0.737 28.053 6.289 1.00 72.81 215 LEU A O 1
ATOM 1782 N N . TYR A 1 216 ? -0.021 30.011 7.102 1.00 76.75 216 TYR A N 1
ATOM 1783 C CA . TYR A 1 216 ? -1.382 29.523 7.364 1.00 76.75 216 TYR A CA 1
ATOM 1784 C C . TYR A 1 216 ? -2.075 29.053 6.083 1.00 76.75 216 TYR A C 1
ATOM 1786 O O . TYR A 1 216 ? -2.683 27.983 6.062 1.00 76.75 216 TYR A O 1
ATOM 1794 N N . LYS A 1 217 ? -1.915 29.795 4.981 1.00 75.75 217 LYS A N 1
ATOM 1795 C CA . LYS A 1 217 ? -2.462 29.403 3.679 1.00 75.75 217 LYS A CA 1
ATOM 1796 C C . LYS A 1 217 ? -1.810 28.125 3.148 1.00 75.75 217 LYS A C 1
ATOM 1798 O O . LYS A 1 217 ? -2.512 27.238 2.674 1.00 75.75 217 LYS A O 1
ATOM 1803 N N . LYS A 1 218 ? -0.487 27.976 3.286 1.00 79.50 218 LYS A N 1
ATOM 1804 C CA . LYS A 1 218 ? 0.223 26.740 2.918 1.00 79.50 218 LYS A CA 1
ATOM 1805 C C . LYS A 1 218 ? -0.275 25.541 3.733 1.00 79.50 218 LYS A C 1
ATOM 1807 O O . LYS A 1 218 ? -0.544 24.495 3.150 1.00 79.50 218 LYS A O 1
ATOM 1812 N N . ALA A 1 219 ? -0.440 25.694 5.046 1.00 81.56 219 ALA A N 1
ATOM 1813 C CA . ALA A 1 219 ? -0.970 24.641 5.911 1.00 81.56 219 ALA A CA 1
ATOM 1814 C C . ALA A 1 219 ? -2.417 24.267 5.540 1.00 81.56 219 ALA A C 1
ATOM 1816 O O . ALA A 1 219 ? -2.723 23.085 5.402 1.00 81.56 219 ALA A O 1
ATOM 1817 N N . SER A 1 220 ? -3.276 25.259 5.289 1.00 83.19 220 SER A N 1
ATOM 1818 C CA . SER A 1 220 ? -4.650 25.051 4.812 1.00 83.19 220 SER A CA 1
ATOM 1819 C C . SER A 1 220 ? -4.686 24.287 3.485 1.00 83.19 220 SER A C 1
ATOM 1821 O O . SER A 1 220 ? -5.435 23.324 3.339 1.00 83.19 220 SER A O 1
ATOM 1823 N N . ASN A 1 221 ? -3.836 24.661 2.527 1.00 83.94 221 ASN A N 1
ATOM 1824 C CA . ASN A 1 221 ? -3.740 23.985 1.232 1.00 83.94 221 ASN A CA 1
ATOM 1825 C C . ASN A 1 221 ? -3.316 22.518 1.385 1.00 83.94 221 ASN A C 1
ATOM 1827 O O . ASN A 1 221 ? -3.895 21.640 0.746 1.00 83.94 221 ASN A O 1
ATOM 1831 N N . ILE A 1 222 ? -2.343 22.245 2.262 1.00 85.00 222 ILE A N 1
ATOM 1832 C CA . ILE A 1 222 ? -1.920 20.879 2.595 1.00 85.00 222 ILE A CA 1
ATOM 1833 C C . ILE A 1 222 ? -3.083 20.098 3.215 1.00 85.00 222 ILE A C 1
ATOM 1835 O O . ILE A 1 222 ? -3.349 18.978 2.783 1.00 85.00 222 ILE A O 1
ATOM 1839 N N . MET A 1 223 ? -3.814 20.680 4.171 1.00 86.62 223 MET A N 1
ATOM 1840 C CA . MET A 1 223 ? -4.966 20.029 4.806 1.00 86.62 223 MET A CA 1
ATOM 1841 C C . MET A 1 223 ? -6.053 19.663 3.791 1.00 86.62 223 MET A C 1
ATOM 1843 O O . MET A 1 223 ? -6.473 18.507 3.742 1.00 86.62 223 MET A O 1
ATOM 1847 N N . VAL A 1 224 ? -6.468 20.612 2.946 1.00 87.06 224 VAL A N 1
ATOM 1848 C CA . VAL A 1 224 ? -7.499 20.391 1.918 1.00 87.06 224 VAL A CA 1
ATOM 1849 C C . VAL A 1 224 ? -7.056 19.313 0.929 1.00 87.06 224 VAL A C 1
ATOM 1851 O O . VAL A 1 224 ? -7.808 18.377 0.655 1.00 87.06 224 VAL A O 1
ATOM 1854 N N . ARG A 1 225 ? -5.811 19.392 0.442 1.00 86.38 225 ARG A N 1
ATOM 1855 C CA . ARG A 1 225 ? -5.244 18.398 -0.479 1.00 86.38 225 ARG A CA 1
ATOM 1856 C C . ARG A 1 225 ? -5.228 17.004 0.129 1.00 86.38 225 ARG A C 1
ATOM 1858 O O . ARG A 1 225 ? -5.661 16.049 -0.511 1.00 86.38 225 ARG A O 1
ATOM 1865 N N . THR A 1 226 ? -4.776 16.900 1.371 1.00 89.12 226 THR A N 1
ATOM 1866 C CA . THR A 1 226 ? -4.701 15.634 2.104 1.00 89.12 226 THR A CA 1
ATOM 1867 C C . THR A 1 226 ? -6.085 15.029 2.316 1.00 89.12 226 THR A C 1
ATOM 1869 O O . THR A 1 226 ? -6.274 13.829 2.108 1.00 89.12 226 THR A O 1
ATOM 1872 N N . LEU A 1 227 ? -7.068 15.849 2.697 1.00 90.69 227 LEU A N 1
ATOM 1873 C CA . LEU A 1 227 ? -8.440 15.408 2.929 1.00 90.69 227 LEU A CA 1
ATOM 1874 C C . LEU A 1 227 ? -9.073 14.858 1.648 1.00 90.69 227 LEU A C 1
ATOM 1876 O O . LEU A 1 227 ? -9.598 13.746 1.654 1.00 90.69 227 LEU A O 1
ATOM 1880 N N . ILE A 1 228 ? -8.968 15.597 0.542 1.00 90.06 228 ILE A N 1
ATOM 1881 C CA . ILE A 1 228 ? -9.535 15.194 -0.751 1.00 90.06 228 ILE A CA 1
ATOM 1882 C C . ILE A 1 228 ? -8.869 13.913 -1.258 1.00 90.06 228 ILE A C 1
ATOM 1884 O O . ILE A 1 228 ? -9.565 12.970 -1.636 1.00 90.06 228 ILE A O 1
ATOM 1888 N N . LYS A 1 229 ? -7.534 13.830 -1.195 1.00 87.81 229 LYS A N 1
ATOM 1889 C CA . LYS A 1 229 ? -6.803 12.603 -1.542 1.00 87.81 229 LYS A CA 1
ATOM 1890 C C . LYS A 1 229 ? -7.251 11.414 -0.709 1.00 87.81 229 LYS A C 1
ATOM 1892 O O . LYS A 1 229 ? -7.535 10.357 -1.261 1.00 87.81 229 LYS A O 1
ATOM 1897 N N . SER A 1 230 ? -7.347 11.589 0.607 1.00 90.31 230 SER A N 1
ATOM 1898 C CA . SER A 1 230 ? -7.749 10.516 1.519 1.00 90.31 230 SER A CA 1
ATOM 1899 C C . SER A 1 230 ? -9.170 10.045 1.227 1.00 90.31 230 SER A C 1
ATOM 1901 O O . SER A 1 230 ? -9.417 8.843 1.207 1.00 90.31 230 SER A O 1
ATOM 1903 N N . LEU A 1 231 ? -10.087 10.971 0.934 1.00 91.44 231 LEU A N 1
ATOM 1904 C CA . LEU A 1 231 ? -11.474 10.658 0.602 1.00 91.44 231 LEU A CA 1
ATOM 1905 C C . LEU A 1 231 ? -11.586 9.852 -0.690 1.00 91.44 231 LEU A C 1
ATOM 1907 O O . LEU A 1 231 ? -12.270 8.832 -0.714 1.00 91.44 231 LEU A O 1
ATOM 1911 N N . ILE A 1 232 ? -10.885 10.262 -1.744 1.00 89.75 232 ILE A N 1
ATOM 1912 C CA . ILE A 1 232 ? -10.978 9.587 -3.041 1.00 89.75 232 ILE A CA 1
ATOM 1913 C C . ILE A 1 232 ? -10.203 8.256 -3.033 1.00 89.75 232 ILE A C 1
ATOM 1915 O O . ILE A 1 232 ? -10.648 7.281 -3.636 1.00 89.75 232 ILE A O 1
ATOM 1919 N N . ALA A 1 233 ? -9.079 8.171 -2.316 1.00 87.44 233 ALA A N 1
ATOM 1920 C CA . ALA A 1 233 ? -8.259 6.962 -2.259 1.00 87.44 233 ALA A CA 1
ATOM 1921 C C . ALA A 1 233 ? -8.765 5.902 -1.260 1.00 87.44 233 ALA A C 1
ATOM 1923 O O . ALA A 1 233 ? -8.392 4.735 -1.386 1.00 87.44 233 ALA A O 1
ATOM 1924 N N . SER A 1 234 ? -9.609 6.263 -0.281 1.00 90.31 234 SER A N 1
ATOM 1925 C CA . SER A 1 234 ? -10.061 5.338 0.778 1.00 90.31 234 SER A CA 1
ATOM 1926 C C . SER A 1 234 ? -10.647 4.019 0.243 1.00 90.31 234 SER A C 1
ATOM 1928 O O . SER A 1 234 ? -10.197 2.961 0.697 1.00 90.31 234 SER A O 1
ATOM 1930 N N . PRO A 1 235 ? -11.528 4.015 -0.782 1.00 91.94 235 PRO A N 1
ATOM 1931 C CA . PRO A 1 235 ? -12.04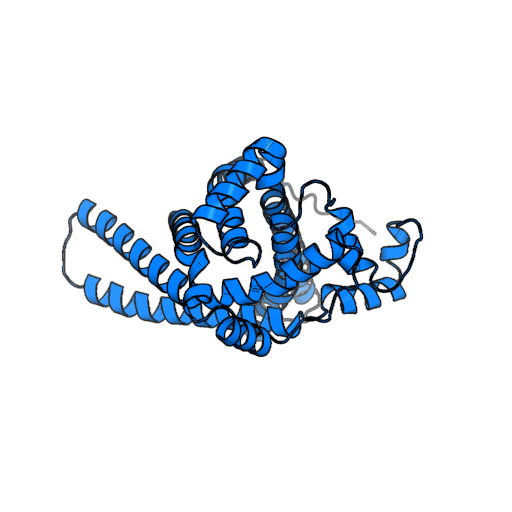0 2.770 -1.348 1.00 91.94 235 PRO A CA 1
ATOM 1932 C C . PRO A 1 235 ? -10.938 1.850 -1.893 1.00 91.94 235 PRO A C 1
ATOM 1934 O O . PRO A 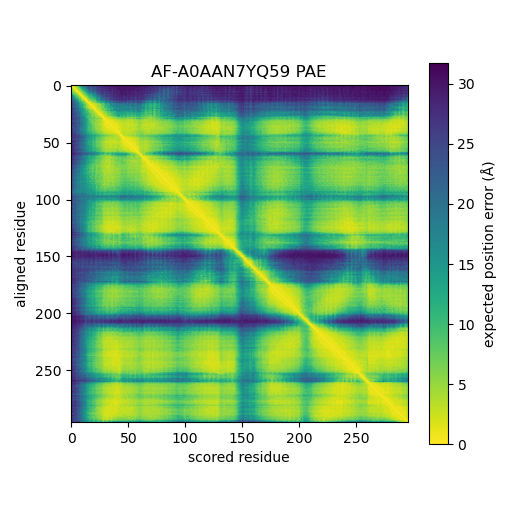1 235 ? -10.975 0.639 -1.675 1.00 91.94 235 PRO A O 1
ATOM 1937 N N . ILE A 1 236 ? -9.918 2.424 -2.543 1.00 90.56 236 ILE A N 1
ATOM 1938 C CA . ILE A 1 236 ? -8.774 1.678 -3.085 1.00 90.56 236 ILE A CA 1
ATOM 1939 C C . ILE A 1 236 ? -7.977 1.036 -1.944 1.00 90.56 236 ILE A C 1
ATOM 1941 O O . ILE A 1 236 ? -7.576 -0.125 -2.042 1.00 90.56 236 ILE A O 1
ATOM 1945 N N . TYR A 1 237 ? -7.775 1.750 -0.834 1.00 89.56 237 TYR A N 1
ATOM 1946 C CA . TYR A 1 237 ? -7.095 1.198 0.341 1.00 89.56 237 TYR A CA 1
ATOM 1947 C C . TYR A 1 237 ? -7.870 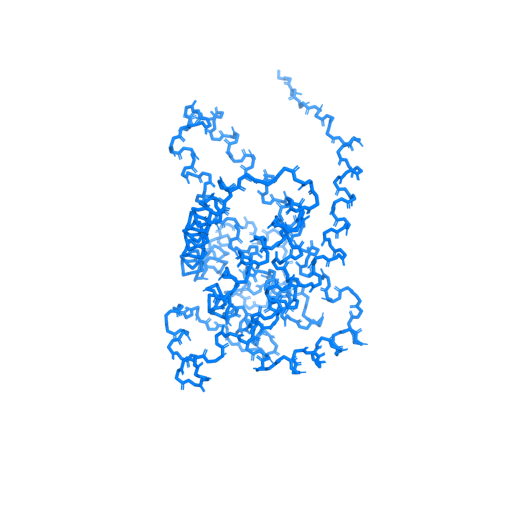0.042 0.982 1.00 89.56 237 TYR A C 1
ATOM 1949 O O . TYR A 1 237 ? -7.265 -0.969 1.341 1.00 89.56 237 TYR A O 1
ATOM 1957 N N . VAL A 1 238 ? -9.203 0.131 1.059 1.00 91.31 238 VAL A N 1
ATOM 1958 C CA . VAL A 1 238 ? -10.036 -0.985 1.538 1.00 91.31 238 VAL A CA 1
ATOM 1959 C C . VAL A 1 238 ? -9.880 -2.209 0.635 1.00 91.31 238 VAL A C 1
ATOM 1961 O O . VAL A 1 238 ? -9.569 -3.290 1.138 1.00 91.31 238 VAL A O 1
ATOM 1964 N N . ILE A 1 239 ? -10.020 -2.046 -0.683 1.00 90.50 239 ILE A N 1
ATOM 1965 C CA . ILE A 1 239 ? -9.924 -3.156 -1.647 1.00 90.50 239 ILE A CA 1
ATOM 1966 C C . ILE A 1 239 ? -8.529 -3.795 -1.612 1.00 90.50 239 ILE A C 1
ATOM 1968 O O . ILE A 1 239 ? -8.402 -5.013 -1.500 1.00 90.50 239 ILE A O 1
ATOM 1972 N N . THR A 1 240 ? -7.468 -2.983 -1.625 1.00 87.62 240 THR A N 1
ATOM 1973 C CA . THR A 1 240 ? -6.078 -3.480 -1.604 1.00 87.62 240 THR A CA 1
ATOM 1974 C C . THR A 1 240 ? -5.698 -4.186 -0.303 1.00 87.62 240 THR A C 1
ATOM 1976 O O . THR A 1 240 ? -4.793 -5.016 -0.309 1.00 87.62 240 THR A O 1
ATOM 1979 N N . SER A 1 241 ? -6.382 -3.902 0.809 1.00 88.38 241 SER A N 1
ATOM 1980 C CA . SER A 1 241 ? -6.137 -4.578 2.088 1.00 88.38 241 SER A CA 1
ATOM 1981 C C . SER A 1 241 ? -6.763 -5.976 2.175 1.00 88.38 241 SER A C 1
ATOM 1983 O O . SER A 1 241 ? -6.366 -6.772 3.025 1.00 88.38 241 SER A O 1
ATOM 1985 N N . TYR A 1 242 ? -7.724 -6.303 1.306 1.00 87.12 242 TYR A N 1
ATOM 1986 C CA . TYR A 1 242 ? -8.558 -7.495 1.451 1.00 87.12 242 TYR A CA 1
ATOM 1987 C C . TYR A 1 242 ? -7.780 -8.795 1.209 1.00 87.12 242 TYR A C 1
ATOM 1989 O O . TYR A 1 242 ? -7.780 -9.680 2.062 1.00 87.12 242 TYR A O 1
ATOM 1997 N N . TYR A 1 243 ? -7.043 -8.879 0.100 1.00 83.75 243 TYR A N 1
ATOM 1998 C CA . TYR A 1 243 ? -6.246 -10.064 -0.234 1.00 83.75 243 TYR A CA 1
ATOM 1999 C C . TYR A 1 243 ? -5.113 -10.352 0.775 1.00 83.75 243 TYR A C 1
ATOM 2001 O O . TYR A 1 243 ? -5.055 -11.473 1.278 1.00 83.75 243 TYR A O 1
ATOM 2009 N N . PRO A 1 244 ? -4.274 -9.374 1.190 1.00 85.00 244 PRO A N 1
ATOM 2010 C CA . PRO A 1 244 ? -3.342 -9.569 2.305 1.00 85.00 244 PRO A CA 1
ATOM 2011 C C . PRO A 1 244 ? -4.007 -10.127 3.569 1.00 85.00 244 PRO A C 1
ATOM 2013 O O . PRO A 1 244 ? -3.434 -10.963 4.261 1.00 85.00 244 PRO A O 1
ATOM 2016 N N . SER A 1 245 ? -5.229 -9.681 3.866 1.00 86.88 245 SER A N 1
ATOM 2017 C CA . SER A 1 245 ? -5.967 -10.129 5.049 1.00 86.88 245 SER A CA 1
ATOM 2018 C C . SER A 1 245 ? -6.432 -11.579 4.922 1.00 86.88 245 SER A C 1
ATOM 2020 O O . SER A 1 245 ? -6.353 -12.323 5.895 1.00 86.88 245 SER A O 1
ATOM 2022 N N . GLN A 1 246 ? -6.858 -12.002 3.729 1.00 82.44 246 GLN A N 1
ATOM 2023 C CA . GLN A 1 246 ? -7.176 -13.402 3.438 1.00 82.44 246 GLN A CA 1
ATOM 2024 C C . GLN A 1 246 ? -5.940 -14.293 3.585 1.00 82.44 246 GLN A C 1
ATOM 2026 O O . GLN A 1 246 ? -6.017 -15.309 4.263 1.00 82.44 246 GLN A O 1
ATOM 2031 N N . VAL A 1 247 ? -4.786 -13.872 3.053 1.00 80.69 247 VAL A N 1
ATOM 2032 C CA . VAL A 1 247 ? -3.514 -14.604 3.203 1.00 80.69 247 VAL A CA 1
ATOM 2033 C C . VAL A 1 247 ? -3.165 -14.811 4.678 1.00 80.69 247 VAL A C 1
ATOM 2035 O O . VAL A 1 247 ? -2.826 -15.919 5.088 1.00 80.69 247 VAL A O 1
ATOM 2038 N N . ILE A 1 248 ? -3.273 -13.757 5.494 1.00 83.50 248 ILE A N 1
ATOM 2039 C CA . ILE A 1 248 ? -3.021 -13.855 6.936 1.00 83.50 248 ILE A CA 1
ATOM 2040 C C . ILE A 1 248 ? -4.060 -14.738 7.635 1.00 83.50 248 ILE A C 1
ATOM 2042 O O . ILE A 1 248 ? -3.690 -15.530 8.495 1.00 83.50 248 ILE A O 1
ATOM 2046 N N . SER A 1 249 ? -5.338 -14.639 7.268 1.00 82.38 249 SER A N 1
ATOM 2047 C CA . SER A 1 249 ? -6.394 -15.470 7.859 1.00 82.38 249 SER A CA 1
ATOM 2048 C C . SER A 1 249 ? -6.163 -16.954 7.561 1.00 82.38 249 SER A C 1
ATOM 2050 O O . SER A 1 249 ? -6.152 -17.758 8.489 1.00 82.38 249 SER A O 1
ATOM 2052 N N . SER A 1 250 ? -5.869 -17.302 6.304 1.00 77.69 250 SER A N 1
ATOM 2053 C CA . SER A 1 250 ? -5.516 -18.667 5.900 1.00 77.69 250 SER A CA 1
ATOM 2054 C C . SER A 1 250 ? -4.284 -19.180 6.649 1.00 77.69 250 SER A C 1
ATOM 2056 O O . SER A 1 250 ? -4.274 -20.315 7.109 1.00 77.69 250 SER A O 1
ATOM 2058 N N . LEU A 1 251 ? -3.269 -18.334 6.857 1.00 76.75 251 LEU A N 1
ATOM 2059 C CA . LEU A 1 251 ? -2.081 -18.683 7.643 1.00 76.75 251 LEU A CA 1
ATOM 2060 C C . LEU A 1 251 ? -2.382 -19.006 9.108 1.00 76.75 251 LEU A C 1
ATOM 2062 O O . LEU A 1 251 ? -1.753 -19.892 9.679 1.00 76.75 251 LEU A O 1
ATOM 2066 N N . ILE A 1 252 ? -3.299 -18.264 9.728 1.00 78.69 252 ILE A N 1
ATOM 2067 C CA . ILE A 1 252 ? -3.680 -18.467 11.130 1.00 78.69 252 ILE A CA 1
ATOM 2068 C C . ILE A 1 252 ? -4.524 -19.737 11.280 1.00 78.69 252 ILE A C 1
ATOM 2070 O O . ILE A 1 252 ? -4.348 -20.467 12.252 1.00 78.69 252 ILE A O 1
ATOM 2074 N N . LEU A 1 253 ? -5.433 -19.985 10.334 1.00 79.31 253 LEU A N 1
ATOM 2075 C CA . LEU A 1 253 ? -6.369 -21.111 10.368 1.00 79.31 253 LEU A CA 1
ATOM 2076 C C . LEU A 1 253 ? -5.778 -22.414 9.804 1.00 79.31 253 LEU A C 1
ATOM 2078 O O . LEU A 1 253 ? -6.298 -23.487 10.085 1.00 79.31 253 LEU A O 1
ATOM 2082 N N . GLY A 1 254 ? -4.673 -22.334 9.056 1.00 68.81 254 GLY A N 1
ATOM 2083 C CA . GLY A 1 254 ? -4.098 -23.474 8.337 1.00 68.81 254 GLY A CA 1
ATOM 2084 C C . GLY A 1 254 ? -4.841 -23.820 7.041 1.00 68.81 254 GLY A C 1
ATOM 2085 O O . GLY A 1 254 ? -4.673 -24.922 6.522 1.00 68.81 254 GLY A O 1
ATOM 2086 N N . ASP A 1 255 ? -5.646 -22.892 6.520 1.00 72.25 255 ASP A N 1
ATOM 2087 C CA . ASP A 1 255 ? -6.473 -23.085 5.329 1.00 72.25 255 ASP A CA 1
ATOM 2088 C C . ASP A 1 255 ? -5.698 -22.842 4.027 1.00 72.25 255 ASP A C 1
ATOM 2090 O O . ASP A 1 255 ? -4.645 -22.195 3.987 1.00 72.25 255 ASP A O 1
ATOM 2094 N N . VAL A 1 256 ? -6.264 -23.322 2.916 1.00 69.38 256 VAL A N 1
ATOM 2095 C CA . VAL A 1 256 ? -5.745 -23.035 1.575 1.00 69.38 256 VAL A CA 1
ATOM 2096 C C . VAL A 1 256 ? -5.852 -21.536 1.294 1.00 69.38 256 VAL A C 1
ATOM 2098 O O . VAL A 1 256 ? -6.878 -20.899 1.536 1.00 69.38 256 VAL A O 1
ATOM 2101 N N . ILE A 1 257 ? -4.784 -20.962 0.747 1.00 69.69 257 ILE A N 1
ATOM 2102 C CA . ILE A 1 257 ? -4.782 -19.568 0.311 1.00 69.69 257 ILE A CA 1
ATOM 2103 C C . ILE A 1 257 ? -5.538 -19.494 -1.011 1.00 69.69 257 ILE A C 1
ATOM 2105 O O . ILE A 1 257 ? -5.079 -20.006 -2.033 1.00 69.69 257 ILE A O 1
ATOM 2109 N N . HIS A 1 258 ? -6.710 -18.867 -0.981 1.00 64.81 258 HIS A N 1
ATOM 2110 C CA . HIS A 1 258 ? -7.525 -18.688 -2.174 1.00 64.81 258 HIS A CA 1
ATOM 2111 C C . HIS A 1 258 ? -6.848 -17.764 -3.189 1.00 64.81 258 HIS A C 1
ATOM 2113 O O . HIS A 1 258 ? -6.095 -16.855 -2.834 1.00 64.81 258 HIS A O 1
ATOM 2119 N N . SER A 1 259 ? -7.140 -17.995 -4.469 1.00 64.56 259 SER A N 1
ATOM 2120 C CA . SER A 1 259 ? -6.643 -17.160 -5.556 1.00 64.56 259 SER A CA 1
ATOM 2121 C C . SER A 1 259 ? -7.056 -15.695 -5.360 1.00 64.56 259 SER A C 1
ATOM 2123 O O . SER A 1 259 ? -8.184 -15.440 -4.930 1.00 64.56 259 SER A O 1
ATOM 2125 N N . PRO A 1 260 ? -6.189 -14.733 -5.721 1.00 65.62 260 PRO A N 1
ATOM 2126 C CA . PRO A 1 260 ? -6.505 -13.317 -5.635 1.00 65.62 260 PRO A CA 1
ATOM 2127 C C . PRO A 1 260 ? -7.760 -13.016 -6.449 1.00 65.62 260 PRO A C 1
ATOM 2129 O O . PRO A 1 260 ? -7.819 -13.288 -7.649 1.00 65.62 260 PRO A O 1
ATOM 2132 N N . VAL A 1 261 ? -8.758 -12.470 -5.762 1.00 67.38 261 VAL A N 1
ATOM 2133 C CA . VAL A 1 261 ? -10.033 -12.073 -6.352 1.00 67.38 261 VAL A CA 1
ATOM 2134 C C . VAL A 1 261 ? -9.841 -10.742 -7.074 1.00 67.38 261 VAL A C 1
ATOM 2136 O O . VAL A 1 261 ? -9.127 -9.858 -6.594 1.00 67.38 261 VAL A O 1
ATOM 2139 N N . ASP A 1 262 ? -10.471 -10.604 -8.237 1.00 82.00 262 ASP A N 1
ATOM 2140 C CA . ASP A 1 262 ? -10.489 -9.351 -8.983 1.00 82.00 262 ASP A CA 1
ATOM 2141 C C . ASP A 1 262 ? -10.976 -8.183 -8.081 1.00 82.00 262 ASP A C 1
ATOM 2143 O O . ASP A 1 262 ? -11.992 -8.313 -7.389 1.00 82.00 262 ASP A O 1
ATOM 2147 N N . PRO A 1 263 ? -10.275 -7.033 -8.072 1.00 85.62 263 PRO A N 1
ATOM 2148 C CA . PRO A 1 263 ? -10.641 -5.849 -7.302 1.00 85.62 263 PRO A CA 1
ATOM 2149 C C . PRO A 1 263 ? -12.089 -5.391 -7.457 1.00 85.62 263 PRO A C 1
ATOM 2151 O O . PRO A 1 263 ? -12.674 -4.899 -6.491 1.00 85.62 263 PRO A O 1
ATOM 2154 N N . ILE A 1 264 ? -12.657 -5.524 -8.659 1.00 88.06 264 ILE A N 1
ATOM 2155 C CA . ILE A 1 264 ? -14.037 -5.112 -8.933 1.00 88.06 264 ILE A CA 1
ATOM 2156 C C . ILE A 1 264 ? -14.996 -6.055 -8.208 1.00 88.06 264 ILE A C 1
ATOM 2158 O O . ILE A 1 264 ? -15.906 -5.594 -7.520 1.00 88.06 264 ILE A O 1
ATOM 2162 N N . SER A 1 265 ? -14.743 -7.359 -8.282 1.00 88.12 265 SER A N 1
ATOM 2163 C CA . SER A 1 265 ? -15.497 -8.376 -7.545 1.00 88.12 265 SER A CA 1
ATOM 2164 C C . SER A 1 265 ? -15.441 -8.136 -6.027 1.00 88.12 265 SER A C 1
ATOM 2166 O O . SER A 1 265 ? -16.484 -8.081 -5.378 1.00 88.12 265 SER A O 1
ATOM 2168 N N . ILE A 1 266 ? -14.255 -7.835 -5.472 1.00 88.56 266 ILE A N 1
ATOM 2169 C CA . ILE A 1 266 ? -14.098 -7.449 -4.054 1.00 88.56 266 ILE A CA 1
ATOM 2170 C C . ILE A 1 266 ? -14.952 -6.216 -3.719 1.00 88.56 266 ILE A C 1
ATOM 2172 O O . ILE A 1 266 ? -15.616 -6.174 -2.681 1.00 88.56 266 ILE A O 1
ATOM 2176 N N . ALA A 1 267 ? -14.945 -5.195 -4.579 1.00 91.44 267 ALA A N 1
ATOM 2177 C CA . ALA A 1 267 ? -15.727 -3.982 -4.361 1.00 91.44 267 ALA A CA 1
ATOM 2178 C C . ALA A 1 267 ? -17.240 -4.261 -4.372 1.00 91.44 267 ALA A C 1
ATOM 2180 O O . ALA A 1 267 ? -17.963 -3.761 -3.508 1.00 91.44 267 ALA A O 1
ATOM 2181 N N . ILE A 1 268 ? -17.718 -5.083 -5.310 1.00 92.69 268 ILE A N 1
ATOM 2182 C CA . ILE A 1 268 ? -19.127 -5.486 -5.398 1.00 92.69 268 ILE A CA 1
ATOM 2183 C C . ILE A 1 268 ? -19.549 -6.231 -4.129 1.00 92.69 268 ILE A C 1
ATOM 2185 O O . ILE A 1 268 ? -20.584 -5.903 -3.545 1.00 92.69 268 ILE A O 1
ATOM 2189 N N . ASP A 1 269 ? -18.739 -7.183 -3.668 1.00 91.44 269 ASP A N 1
ATOM 2190 C CA . ASP A 1 269 ? -19.039 -7.981 -2.479 1.00 91.44 269 ASP A CA 1
ATOM 2191 C C . ASP A 1 269 ? -19.090 -7.119 -1.219 1.00 91.44 269 ASP A C 1
ATOM 2193 O O . ASP A 1 269 ? -20.027 -7.223 -0.423 1.00 91.44 269 ASP A O 1
ATOM 2197 N N . ILE A 1 270 ? -18.132 -6.203 -1.051 1.00 91.81 270 ILE A N 1
ATOM 2198 C CA . ILE A 1 270 ? -18.132 -5.244 0.059 1.00 91.81 270 ILE A CA 1
ATOM 2199 C C . ILE A 1 270 ? -19.380 -4.361 0.012 1.00 91.81 270 ILE A C 1
ATOM 2201 O O . ILE A 1 270 ? -20.030 -4.168 1.040 1.00 91.81 270 ILE A O 1
ATOM 2205 N N . TYR A 1 271 ? -19.728 -3.830 -1.161 1.00 94.12 271 TYR A N 1
ATOM 2206 C CA . TYR A 1 271 ? -20.896 -2.968 -1.312 1.00 94.12 271 TYR A CA 1
ATOM 2207 C C . TYR A 1 271 ? -22.189 -3.706 -0.948 1.00 94.12 271 TYR A C 1
ATOM 2209 O O . TYR A 1 271 ? -22.988 -3.180 -0.176 1.00 94.12 271 TYR A O 1
ATOM 2217 N N . LYS A 1 272 ? -22.362 -4.942 -1.432 1.00 93.81 272 LYS A N 1
ATOM 2218 C CA . LYS A 1 272 ? -23.543 -5.767 -1.140 1.00 93.81 272 LYS A CA 1
ATOM 2219 C C . LYS A 1 272 ? -23.645 -6.163 0.333 1.00 93.81 272 LYS A C 1
ATOM 2221 O O . LYS A 1 272 ? -24.740 -6.164 0.882 1.00 93.81 272 LYS A O 1
ATOM 2226 N N . THR A 1 273 ? -22.526 -6.502 0.972 1.00 92.19 273 THR A N 1
ATOM 2227 C CA . THR A 1 273 ? -22.526 -7.059 2.338 1.00 92.19 273 THR A CA 1
ATOM 2228 C C . THR A 1 273 ? -22.431 -6.003 3.438 1.00 92.19 273 THR A C 1
ATOM 2230 O O . THR A 1 273 ? -22.993 -6.188 4.514 1.00 92.19 273 THR A O 1
ATOM 2233 N N . LYS A 1 274 ? -21.709 -4.902 3.202 1.00 90.75 274 LYS A N 1
ATOM 2234 C CA . LYS A 1 274 ? -21.378 -3.894 4.229 1.00 90.75 274 LYS A CA 1
ATOM 2235 C C . LYS A 1 274 ? -21.790 -2.470 3.847 1.00 90.75 274 LYS A C 1
ATOM 2237 O O . LYS A 1 274 ? -21.728 -1.570 4.687 1.00 90.75 274 LYS A O 1
ATOM 2242 N N . GLY A 1 275 ? -22.224 -2.254 2.606 1.00 92.31 275 GLY A N 1
ATOM 2243 C CA . GLY A 1 275 ? -22.651 -0.954 2.099 1.00 92.31 275 GLY A CA 1
ATOM 2244 C C . GLY A 1 275 ? -21.504 0.027 1.842 1.00 92.31 275 GLY A C 1
ATOM 2245 O O . GLY A 1 275 ? -20.338 -0.205 2.166 1.00 92.31 275 GLY A O 1
ATOM 2246 N N . ILE A 1 276 ? -21.853 1.187 1.277 1.00 93.06 276 ILE A N 1
ATOM 2247 C CA . ILE A 1 276 ? -20.884 2.212 0.853 1.00 93.06 276 ILE A CA 1
ATOM 2248 C C . ILE A 1 276 ? -20.044 2.779 2.008 1.00 93.06 276 ILE A C 1
ATOM 2250 O O . ILE A 1 276 ? -18.868 3.089 1.833 1.00 93.06 276 ILE A O 1
ATOM 2254 N N . LYS A 1 277 ? -20.618 2.869 3.217 1.00 91.81 277 LYS A N 1
ATOM 2255 C CA . LYS A 1 277 ? -19.943 3.431 4.401 1.00 91.81 277 LYS A CA 1
ATOM 2256 C C . LYS A 1 277 ? -18.665 2.668 4.753 1.00 91.81 277 LYS A C 1
ATOM 2258 O O . LYS A 1 277 ? -17.717 3.262 5.261 1.00 91.81 277 LYS A O 1
ATOM 2263 N N . TYR A 1 278 ? -18.617 1.373 4.448 1.00 91.44 278 TYR A N 1
ATOM 2264 C CA . TYR A 1 278 ? -17.467 0.535 4.755 1.00 91.44 278 TYR A CA 1
ATOM 2265 C C . TYR A 1 278 ? -16.199 0.952 3.998 1.00 91.44 278 TYR A C 1
ATOM 2267 O O . TYR A 1 278 ? -15.103 0.825 4.540 1.00 91.44 278 TYR A O 1
ATOM 2275 N N . PHE A 1 279 ? -16.328 1.519 2.794 1.00 92.75 279 PHE A N 1
ATOM 2276 C CA . PHE A 1 279 ? -15.183 2.008 2.019 1.00 92.75 279 PHE A CA 1
ATOM 2277 C C . PHE A 1 279 ? -14.468 3.202 2.660 1.00 92.75 279 PHE A C 1
ATOM 2279 O O . PHE A 1 279 ? -13.338 3.484 2.287 1.00 92.75 279 PHE A O 1
ATOM 2286 N N . TYR A 1 280 ? -15.098 3.868 3.633 1.00 92.88 280 TYR A N 1
ATOM 2287 C CA . TYR A 1 280 ? -14.585 5.078 4.282 1.00 92.88 280 TYR A CA 1
ATOM 2288 C C . TYR A 1 280 ? -14.218 4.869 5.756 1.00 92.88 280 TYR A C 1
ATOM 2290 O O . TYR A 1 280 ? -13.885 5.822 6.461 1.00 92.88 280 TYR A O 1
ATOM 2298 N N . LYS A 1 281 ? -14.248 3.627 6.250 1.00 89.19 281 LYS A N 1
ATOM 2299 C CA . LYS A 1 281 ? -13.990 3.316 7.668 1.00 89.19 281 LYS A CA 1
ATOM 2300 C C . LYS A 1 281 ? -12.576 3.690 8.147 1.00 89.19 281 LYS A C 1
ATOM 2302 O O . LYS A 1 281 ? -12.385 3.951 9.331 1.00 89.19 281 LYS A O 1
ATOM 2307 N N . GLY A 1 282 ? -11.601 3.720 7.234 1.00 87.38 282 GLY A N 1
ATOM 2308 C CA . GLY A 1 282 ? -10.199 4.061 7.501 1.00 87.38 282 GLY A CA 1
ATOM 2309 C C . GLY A 1 282 ? -9.824 5.505 7.151 1.00 87.38 282 GLY A C 1
ATOM 2310 O O . GLY A 1 282 ? -8.653 5.872 7.238 1.00 87.38 282 GLY A O 1
ATOM 2311 N N . LEU A 1 283 ? -10.801 6.341 6.777 1.00 92.00 283 LEU A N 1
ATOM 2312 C CA . LEU A 1 283 ? -10.559 7.693 6.266 1.00 92.00 283 LEU A CA 1
ATOM 2313 C C . LEU A 1 283 ? -9.808 8.586 7.260 1.00 92.00 283 LEU A C 1
ATOM 2315 O O . LEU A 1 283 ? -8.853 9.254 6.876 1.00 92.00 283 LEU A O 1
ATOM 2319 N N . LEU A 1 284 ? -10.212 8.593 8.534 1.00 90.81 284 LEU A N 1
ATOM 2320 C CA . LEU A 1 284 ? -9.582 9.439 9.551 1.00 90.81 284 LEU A CA 1
ATOM 2321 C C . LEU A 1 284 ? -8.123 9.014 9.831 1.00 90.81 284 LEU A C 1
ATOM 2323 O O . LEU A 1 284 ? -7.242 9.868 9.724 1.00 90.81 284 LEU A O 1
ATOM 2327 N N . PRO A 1 285 ? -7.818 7.730 10.112 1.00 90.00 285 PRO A N 1
ATOM 2328 C CA . PRO A 1 285 ? -6.437 7.252 10.174 1.00 90.00 285 PRO A CA 1
ATOM 2329 C C . PRO A 1 285 ? -5.588 7.580 8.942 1.00 90.00 285 PRO A C 1
ATOM 2331 O O . PRO A 1 285 ? -4.445 8.010 9.093 1.00 90.00 285 PRO A O 1
ATOM 2334 N N . GLN A 1 286 ? -6.145 7.413 7.737 1.00 89.62 286 GLN A N 1
ATOM 2335 C CA . GLN A 1 286 ? -5.449 7.738 6.492 1.00 89.62 286 GLN A CA 1
ATOM 2336 C C . GLN A 1 286 ? -5.134 9.224 6.396 1.00 89.62 286 GLN A C 1
ATOM 2338 O O . GLN A 1 286 ? -4.002 9.590 6.098 1.00 89.62 286 GLN A O 1
ATOM 2343 N N . PHE A 1 287 ? -6.121 10.073 6.679 1.00 91.19 287 PHE A N 1
ATOM 2344 C CA . PHE A 1 287 ? -5.961 11.519 6.655 1.00 91.19 287 PHE A CA 1
ATOM 2345 C C . PHE A 1 287 ? -4.851 11.974 7.603 1.00 91.19 287 PHE A C 1
ATOM 2347 O O . PHE A 1 287 ? -3.985 12.743 7.198 1.00 91.19 287 PHE A O 1
ATOM 2354 N N . VAL A 1 288 ? -4.832 11.465 8.839 1.00 89.12 288 VAL A N 1
ATOM 2355 C CA . VAL A 1 288 ? -3.789 11.805 9.818 1.00 89.12 288 VAL A CA 1
ATOM 2356 C C . VAL A 1 288 ? -2.410 11.364 9.327 1.00 89.12 288 VAL A C 1
ATOM 2358 O O . VAL A 1 288 ? -1.458 12.138 9.409 1.00 89.12 288 VAL A O 1
ATOM 2361 N N . PHE A 1 289 ? -2.295 10.148 8.787 1.00 87.75 289 PHE A N 1
ATOM 2362 C CA . PHE A 1 289 ? -1.037 9.651 8.233 1.00 87.75 289 PHE A CA 1
ATOM 2363 C C . PHE A 1 289 ? -0.529 10.522 7.070 1.00 87.75 289 PHE A C 1
ATOM 2365 O O . PHE A 1 289 ? 0.614 10.978 7.100 1.00 87.75 289 PHE A O 1
ATOM 2372 N N . GLU A 1 290 ? -1.375 10.795 6.077 1.00 85.38 290 GLU A N 1
ATOM 2373 C CA . GLU A 1 290 ? -1.013 11.593 4.899 1.00 85.38 290 GLU A CA 1
ATOM 2374 C C . GLU A 1 290 ? -0.711 13.054 5.265 1.00 85.38 290 GLU A C 1
ATOM 2376 O O . GLU A 1 290 ? 0.175 13.676 4.676 1.00 85.38 290 GLU A O 1
ATOM 2381 N N . LEU A 1 291 ? -1.392 13.600 6.279 1.00 87.69 291 LEU A N 1
ATOM 2382 C CA . LEU A 1 291 ? -1.142 14.950 6.778 1.00 87.69 291 LEU A CA 1
ATOM 2383 C C . LEU A 1 291 ? 0.259 15.038 7.379 1.00 87.69 291 LEU A C 1
ATOM 2385 O O . LEU A 1 291 ? 1.033 15.910 6.996 1.00 87.69 291 LEU A O 1
ATOM 2389 N N . LEU A 1 292 ? 0.610 14.104 8.269 1.00 84.19 292 LEU A N 1
ATOM 2390 C CA . LEU A 1 292 ? 1.947 14.031 8.864 1.00 84.19 292 LEU A CA 1
ATOM 2391 C C . LEU A 1 292 ? 3.032 13.816 7.803 1.00 84.19 292 LEU A C 1
ATOM 2393 O O . LEU A 1 292 ? 4.122 14.373 7.918 1.00 84.19 292 LEU A O 1
ATOM 2397 N N . TYR A 1 293 ? 2.737 13.026 6.769 1.00 81.75 293 TYR A N 1
ATOM 2398 C CA . TYR A 1 293 ? 3.662 12.785 5.667 1.00 81.75 293 TYR A CA 1
ATOM 2399 C C . TYR A 1 293 ? 3.893 14.043 4.813 1.00 81.75 293 TYR A C 1
ATOM 2401 O O . TYR A 1 293 ? 5.017 14.303 4.392 1.00 81.75 293 TYR A O 1
ATOM 2409 N N . SER A 1 294 ? 2.857 14.860 4.611 1.00 79.50 294 SER A N 1
ATOM 2410 C CA . SER A 1 294 ? 2.895 16.060 3.760 1.00 79.50 294 SER A CA 1
ATOM 2411 C C . SER A 1 294 ? 3.672 17.246 4.351 1.00 79.50 294 SER A C 1
ATOM 2413 O O . SER A 1 294 ? 3.946 18.208 3.635 1.00 79.50 294 SER A O 1
ATOM 2415 N N . PHE A 1 295 ? 4.015 17.208 5.643 1.00 72.50 295 PHE A N 1
ATOM 2416 C CA . PHE A 1 295 ? 4.814 18.245 6.314 1.00 72.50 295 PHE A CA 1
ATOM 2417 C C . PHE A 1 295 ? 6.332 17.966 6.321 1.00 72.50 295 PHE A C 1
ATOM 2419 O O . PHE A 1 295 ? 7.077 18.740 6.925 1.00 72.50 295 PHE A O 1
ATOM 2426 N N . GLN A 1 296 ? 6.795 16.893 5.665 1.00 63.75 296 GLN A N 1
ATOM 2427 C CA . GLN A 1 296 ? 8.224 16.612 5.442 1.00 63.75 296 GLN A CA 1
ATOM 2428 C C . GLN A 1 296 ? 8.811 17.392 4.266 1.00 63.75 296 GLN A C 1
ATOM 2430 O O . GLN A 1 296 ? 10.012 17.731 4.363 1.00 63.75 296 GLN A O 1
#

Sequence (296 aa):
MDKIIPSFDFYSLKKNKFMKMFSYRIYLLSPFRNISIYSHSPYTSSFKELCKEISKIYKKGSLYEFSRGSIFFEFSTFIEDYIRTIVLNYSIKLNIFKNKNSKPFQLFNETFKLYLEYPKKMLITCLVLSPISLRITDIIKVFLISSSTSSSFTLKSLLSSLSLKSLYGILYHGSFYSILLMLSSKLLNDFIDCKLDHYLNQSNNSNNNNNNNKLYKKASNIMVRTLIKSLIASPIYVITSYYPSQVISSLILGDVIHSPVDPISIAIDIYKTKGIKYFYKGLLPQFVFELLYSFQ

pLDDT: mean 74.6, std 16.0, range [29.02, 94.12]

Solvent-accessible surface area (backbone atoms only — not comparable to full-atom values): 16544 Å² total; per-residue (Å²): 141,80,86,83,73,82,84,74,89,68,71,75,78,54,48,61,59,48,50,52,52,50,49,51,46,52,70,63,49,26,51,38,47,41,50,20,56,48,36,32,19,84,92,30,87,43,65,70,51,41,54,51,52,52,51,48,45,59,74,72,46,47,76,58,54,62,34,48,26,40,56,48,47,56,55,49,49,53,50,48,54,49,53,52,52,51,53,54,53,48,38,43,76,69,59,77,36,94,46,84,85,35,68,69,45,48,52,49,52,57,54,51,48,52,67,58,46,48,57,52,50,50,50,32,50,32,47,54,68,46,61,81,88,60,46,71,65,57,60,49,39,55,39,60,41,84,85,57,85,90,70,88,88,47,80,69,61,58,71,34,76,70,39,44,54,48,25,48,57,44,56,48,50,53,36,67,60,52,50,50,50,50,50,51,52,48,54,49,50,52,52,49,47,58,52,48,51,52,59,55,50,65,68,57,74,63,90,70,90,50,69,68,61,52,51,55,50,50,51,50,52,51,52,53,52,31,47,54,50,27,62,71,43,23,46,57,50,27,52,67,29,42,58,41,47,49,49,46,49,18,64,75,74,73,48,81,71,74,78,71,71,56,63,66,59,52,48,52,51,44,41,75,76,62,34,74,68,58,37,50,47,22,31,67,46,36,28,55,33,48,46,64,60,72,77,111